Protein AF-A0A7S1C9Y0-F1 (afdb_monomer_lite)

Secondary structure (DSSP, 8-state):
-----SS-HHHHHH-GGGTTTTTTT-SS-HHHHHHHHHHHHHHHHHHHHHHHHHHHHHGGGS----HHHHHHHHHHHHHHHHHHHHHHH-S---HHHHHHHHHHHHHHHHHHHHHHHHTTTS-TTHHHHHHH-HHHHHHHHHHHHHHHHHHHHHHHHHHHHS--HHHHHHHHHHH-HHHHHHHHHHHHHHHHHHHHHHHHHHHHHHHHHHHHTTS---TT--------------------------------

pLDDT: mean 72.42, std 18.12, range [30.73, 93.5]

Organism: NCBI:txid1486930

Structure (mmCIF, N/CA/C/O backbone):
data_AF-A0A7S1C9Y0-F1
#
_entry.id   AF-A0A7S1C9Y0-F1
#
loop_
_atom_site.group_PDB
_atom_site.id
_atom_site.type_symbol
_atom_site.label_atom_id
_atom_site.label_alt_id
_atom_site.label_comp_id
_atom_site.label_asym_id
_atom_site.label_entity_id
_atom_site.label_seq_id
_atom_site.pdbx_PDB_ins_code
_atom_site.Cartn_x
_atom_site.Cartn_y
_atom_site.Cartn_z
_atom_site.occupancy
_atom_site.B_iso_or_equiv
_atom_site.auth_seq_id
_atom_site.auth_comp_id
_atom_site.auth_asym_id
_atom_site.auth_atom_id
_atom_site.pdbx_PDB_model_num
ATOM 1 N N . ALA A 1 1 ? 3.922 -1.054 21.955 1.00 37.72 1 ALA A N 1
ATOM 2 C CA . ALA A 1 1 ? 3.146 -0.111 21.122 1.00 37.72 1 ALA A CA 1
ATOM 3 C C . ALA A 1 1 ? 3.266 -0.462 19.630 1.00 37.72 1 ALA A C 1
ATOM 5 O O . ALA A 1 1 ? 3.713 0.349 18.834 1.00 37.72 1 ALA A O 1
ATOM 6 N N . LEU A 1 2 ? 2.864 -1.677 19.237 1.00 43.59 2 LEU A N 1
ATOM 7 C CA . LEU A 1 2 ? 2.751 -2.081 17.829 1.00 43.59 2 LEU A CA 1
ATOM 8 C C . LEU A 1 2 ? 1.292 -1.842 17.411 1.00 43.59 2 LEU A C 1
ATOM 10 O O . LEU A 1 2 ? 0.410 -2.661 17.658 1.00 43.59 2 LEU A O 1
ATOM 14 N N . SER A 1 3 ? 1.022 -0.619 16.956 1.00 48.69 3 SER A N 1
ATOM 15 C CA . SER A 1 3 ? -0.317 -0.048 16.771 1.00 48.69 3 SER A CA 1
ATOM 16 C C . SER A 1 3 ? -0.910 -0.404 15.406 1.00 48.69 3 SER A C 1
ATOM 18 O O . SER A 1 3 ? -0.897 0.410 14.492 1.00 48.69 3 SER A O 1
ATOM 20 N N . ALA A 1 4 ? -1.450 -1.614 15.273 1.00 53.94 4 ALA A N 1
ATOM 21 C CA . ALA A 1 4 ? -2.399 -1.949 14.209 1.00 53.94 4 ALA A CA 1
ATOM 22 C C . ALA A 1 4 ? -3.760 -2.286 14.838 1.00 53.94 4 ALA A C 1
ATOM 24 O O . ALA A 1 4 ? -4.292 -3.384 14.675 1.00 53.94 4 ALA A O 1
ATOM 25 N N . ARG A 1 5 ? -4.301 -1.371 15.653 1.00 65.75 5 ARG A N 1
ATOM 26 C CA . ARG A 1 5 ? -5.602 -1.581 16.300 1.00 65.75 5 ARG A CA 1
ATOM 27 C C . ARG A 1 5 ? -6.693 -1.132 15.342 1.00 65.75 5 ARG A C 1
ATOM 29 O O . ARG A 1 5 ? -6.677 -0.009 14.863 1.00 65.75 5 ARG A O 1
ATOM 36 N N . ALA A 1 6 ? -7.652 -2.000 15.046 1.00 64.06 6 ALA A N 1
ATOM 37 C CA . ALA A 1 6 ? -8.763 -1.614 14.180 1.00 64.06 6 ALA A CA 1
ATOM 38 C C . ALA A 1 6 ? -9.761 -0.667 14.876 1.00 64.06 6 ALA A C 1
ATOM 40 O O . ALA A 1 6 ? -10.401 0.121 14.191 1.00 64.06 6 ALA A O 1
ATOM 41 N N . CYS A 1 7 ? -9.881 -0.743 16.204 1.00 66.94 7 CYS A N 1
ATOM 42 C CA . CYS A 1 7 ? -10.743 0.095 17.046 1.00 66.94 7 CYS A CA 1
ATOM 43 C C . CYS A 1 7 ? -10.042 0.353 18.391 1.00 66.94 7 CYS A C 1
ATOM 45 O O . CYS A 1 7 ? -9.117 -0.393 18.748 1.00 66.94 7 CYS A O 1
ATOM 47 N N . ALA A 1 8 ? -10.491 1.357 19.152 1.00 73.12 8 ALA A N 1
ATOM 48 C CA . ALA A 1 8 ? -10.084 1.504 20.547 1.00 73.12 8 ALA A CA 1
ATOM 49 C C . ALA A 1 8 ? -10.417 0.234 21.366 1.00 73.12 8 ALA A C 1
ATOM 51 O O . ALA A 1 8 ? -11.411 -0.446 21.083 1.00 73.12 8 ALA A O 1
ATOM 52 N N . PRO A 1 9 ? -9.584 -0.126 22.364 1.00 71.38 9 PRO A N 1
ATOM 53 C CA . PRO A 1 9 ? -9.794 -1.324 23.180 1.00 71.38 9 PRO A CA 1
ATOM 54 C C . PRO A 1 9 ? -11.143 -1.300 23.911 1.00 71.38 9 PRO A C 1
ATOM 56 O O . PRO A 1 9 ? -11.824 -2.323 23.958 1.00 71.38 9 PRO A O 1
ATOM 59 N N . ASP A 1 10 ? -11.572 -0.129 24.379 1.00 73.00 10 ASP A N 1
ATOM 60 C CA . ASP A 1 10 ? -12.851 0.054 25.073 1.00 73.00 10 ASP A CA 1
ATOM 61 C C . ASP A 1 10 ? -14.045 -0.184 24.131 1.00 73.00 10 ASP A C 1
ATOM 63 O O . ASP A 1 10 ? -14.991 -0.900 24.466 1.00 73.00 10 ASP A O 1
ATOM 67 N N . THR A 1 11 ? -13.957 0.296 22.885 1.00 71.44 11 THR A N 1
ATOM 68 C CA . THR A 1 11 ? -14.957 0.037 21.835 1.00 71.44 11 THR A CA 1
ATOM 69 C C . THR A 1 11 ? -15.039 -1.448 21.478 1.00 71.44 11 THR A C 1
ATOM 71 O O . THR A 1 11 ? -16.130 -1.983 21.264 1.00 71.44 11 THR A O 1
ATOM 74 N N . ALA A 1 12 ? -13.899 -2.143 21.436 1.00 74.81 12 ALA A N 1
ATOM 75 C CA . ALA A 1 12 ? -13.857 -3.572 21.134 1.00 74.81 12 ALA A CA 1
ATOM 76 C C . ALA A 1 12 ? -14.542 -4.421 22.221 1.00 74.81 12 ALA A C 1
ATOM 78 O O . ALA A 1 12 ? -15.237 -5.381 21.888 1.00 74.81 12 ALA A O 1
ATOM 79 N N . LEU A 1 13 ? -14.402 -4.047 23.498 1.00 78.12 13 LEU A N 1
ATOM 80 C CA . LEU A 1 13 ? -15.097 -4.698 24.617 1.00 78.12 13 LEU A CA 1
ATOM 81 C C . LEU A 1 13 ? -16.608 -4.433 24.589 1.00 78.12 13 LEU A C 1
ATOM 83 O O . LEU A 1 13 ? -17.410 -5.298 24.940 1.00 78.12 13 LEU A O 1
ATOM 87 N N . ARG A 1 14 ? -17.004 -3.247 24.125 1.00 72.44 14 ARG A N 1
ATOM 88 C CA . ARG A 1 14 ? -18.398 -2.799 24.092 1.00 72.44 14 ARG A CA 1
ATOM 89 C C . ARG A 1 14 ? -19.236 -3.449 22.993 1.00 72.44 14 ARG A C 1
ATOM 91 O O . ARG A 1 14 ? -20.439 -3.641 23.169 1.00 72.44 14 ARG A O 1
ATOM 98 N N . PHE A 1 15 ? -18.615 -3.816 21.873 1.00 76.62 15 PHE A N 1
ATOM 99 C CA . PHE A 1 15 ? -19.277 -4.496 20.758 1.00 76.62 15 PHE A CA 1
ATOM 100 C C . PHE A 1 15 ? -18.717 -5.911 20.557 1.00 76.62 15 PHE A C 1
ATOM 102 O O . PHE A 1 15 ? -17.980 -6.148 19.597 1.00 76.62 15 PHE A O 1
ATOM 109 N N . PRO A 1 16 ? -19.127 -6.905 21.374 1.00 79.00 16 PRO A N 1
ATOM 110 C CA . PRO A 1 16 ? -18.627 -8.279 21.255 1.00 79.00 16 PRO A CA 1
ATOM 111 C C . PRO A 1 16 ? -18.984 -8.924 19.907 1.00 79.00 16 PRO A C 1
ATOM 113 O O . PRO A 1 16 ? -18.282 -9.812 19.429 1.00 79.00 16 PRO A O 1
ATOM 116 N N . LYS A 1 17 ? -20.030 -8.431 19.223 1.00 78.81 17 LYS A 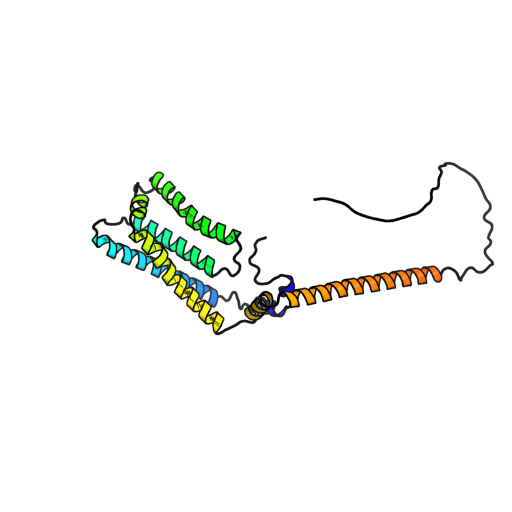N 1
ATOM 117 C CA . LYS A 1 17 ? -20.378 -8.849 17.854 1.00 78.81 17 LYS A CA 1
ATOM 118 C C . LYS A 1 17 ? -19.254 -8.590 16.842 1.00 78.81 17 LYS A C 1
ATOM 120 O O . LYS A 1 17 ? -19.199 -9.278 15.830 1.00 78.81 17 LYS A O 1
ATOM 125 N N . LEU A 1 18 ? -18.340 -7.657 17.120 1.00 79.06 18 LEU A N 1
ATOM 126 C CA . LEU A 1 18 ? -17.171 -7.389 16.280 1.00 79.06 18 LEU A CA 1
ATOM 127 C C . LEU A 1 18 ? -16.151 -8.544 16.306 1.00 79.06 18 LEU A C 1
ATOM 129 O O . LEU A 1 18 ? -15.372 -8.700 15.364 1.00 79.06 18 LEU A O 1
ATOM 133 N N . TYR A 1 19 ? -16.172 -9.363 17.364 1.00 80.38 19 TYR A N 1
ATOM 134 C CA . TYR A 1 19 ? -15.314 -10.538 17.523 1.00 80.38 19 TYR A CA 1
ATOM 135 C C . TYR A 1 19 ? -15.843 -11.772 16.776 1.00 80.38 19 TYR A C 1
ATOM 137 O O . TYR A 1 19 ? -15.060 -12.642 16.403 1.00 80.38 19 TYR A O 1
ATOM 145 N N . ALA A 1 20 ? -17.149 -11.834 16.485 1.00 80.81 20 ALA A N 1
ATOM 146 C CA . ALA A 1 20 ? -17.778 -12.979 15.816 1.00 80.81 20 ALA A CA 1
ATOM 147 C C . ALA A 1 20 ? -17.184 -13.285 14.423 1.00 80.81 20 ALA A C 1
ATOM 149 O O . ALA A 1 20 ? -17.226 -14.426 13.967 1.00 80.81 20 ALA A O 1
ATOM 150 N N . ASP A 1 21 ? -16.565 -12.293 13.774 1.00 77.88 21 ASP A N 1
ATOM 151 C CA . ASP A 1 21 ? -15.862 -12.456 12.495 1.00 77.88 21 ASP A CA 1
ATOM 152 C C . ASP A 1 21 ? -14.619 -13.362 12.574 1.00 77.88 21 ASP A C 1
ATOM 154 O O . ASP A 1 21 ? -14.194 -13.895 11.548 1.00 77.88 21 ASP A O 1
ATOM 158 N N . GLY A 1 22 ? -14.006 -13.497 13.757 1.00 80.88 22 GLY A N 1
ATOM 159 C CA . GLY A 1 22 ? -12.796 -14.295 13.968 1.00 80.88 22 GLY A CA 1
ATOM 160 C C . GLY A 1 22 ? -13.072 -15.799 13.881 1.00 80.88 22 GLY A C 1
ATOM 161 O O . GLY A 1 22 ? -12.570 -16.440 12.957 1.00 80.88 22 GLY A O 1
ATOM 162 N N . PRO A 1 23 ? -13.914 -16.360 14.773 1.00 79.12 23 PRO A N 1
ATOM 163 C CA . PRO A 1 23 ? -14.298 -17.774 14.742 1.00 79.12 23 PRO A CA 1
ATOM 164 C C . PRO A 1 23 ? -14.978 -18.198 13.434 1.00 79.12 23 PRO A C 1
ATOM 166 O O . PRO A 1 23 ? -14.838 -19.338 13.009 1.00 79.12 23 PRO A O 1
ATOM 169 N N . ALA A 1 24 ? -15.677 -17.275 12.767 1.00 80.88 24 ALA A N 1
ATOM 170 C CA . ALA A 1 24 ? -16.306 -17.519 11.471 1.00 80.88 24 ALA A CA 1
ATOM 171 C C . ALA A 1 24 ? -15.308 -17.615 10.297 1.00 80.88 24 ALA A C 1
ATOM 173 O O . ALA A 1 24 ? -15.733 -17.801 9.159 1.00 80.88 24 ALA A O 1
ATOM 174 N N . GLY A 1 25 ? -14.002 -17.419 10.524 1.00 79.00 25 GLY A N 1
ATOM 175 C CA . GLY A 1 25 ? -12.966 -17.561 9.493 1.00 79.00 25 GLY A CA 1
ATOM 176 C C . GLY A 1 25 ? -13.067 -16.558 8.337 1.00 79.00 25 GLY A C 1
ATOM 177 O O . GLY A 1 25 ? -12.348 -16.674 7.348 1.00 79.00 25 GLY A O 1
ATOM 178 N N . ARG A 1 26 ? -13.923 -15.534 8.448 1.00 77.31 26 ARG A N 1
ATOM 179 C CA . ARG A 1 26 ? -14.256 -14.621 7.340 1.00 77.31 26 ARG A CA 1
ATOM 180 C C . ARG A 1 26 ? -13.072 -13.801 6.828 1.00 77.31 26 ARG A C 1
ATOM 182 O O . ARG A 1 26 ? -13.106 -13.325 5.698 1.00 77.31 26 ARG A O 1
ATOM 189 N N . ARG A 1 27 ? -12.051 -13.591 7.664 1.00 72.44 27 ARG A N 1
ATOM 190 C CA . ARG A 1 27 ? -10.900 -12.717 7.367 1.00 72.44 27 ARG A CA 1
ATOM 191 C C . ARG A 1 27 ? -9.712 -13.462 6.762 1.00 72.44 27 ARG A C 1
ATOM 193 O O . ARG A 1 27 ? -8.984 -12.878 5.968 1.00 72.44 27 ARG A O 1
ATOM 200 N N . LEU A 1 28 ? -9.529 -14.731 7.121 1.00 77.50 28 LEU A N 1
ATOM 201 C CA . LEU A 1 28 ? -8.418 -15.576 6.675 1.00 77.50 28 LEU A CA 1
ATOM 202 C C . LEU A 1 28 ? -8.965 -16.849 6.027 1.00 77.50 28 LEU A C 1
ATOM 204 O O . LEU A 1 28 ? -8.692 -17.959 6.470 1.00 77.50 28 LEU A O 1
ATOM 208 N N . ASN A 1 29 ? -9.764 -16.670 4.976 1.00 86.62 29 ASN A N 1
ATOM 209 C CA . ASN A 1 29 ? -10.178 -17.780 4.129 1.00 86.62 29 ASN A CA 1
ATOM 210 C C . ASN A 1 29 ? -9.056 -18.121 3.133 1.00 86.62 29 ASN A C 1
ATOM 212 O O . ASN A 1 29 ? -8.400 -17.218 2.602 1.00 86.62 29 ASN A O 1
ATOM 216 N N . SER A 1 30 ? -8.858 -19.402 2.830 1.00 87.81 30 SER A N 1
ATOM 217 C CA . SER A 1 30 ? -7.843 -19.854 1.865 1.00 87.81 30 SER A CA 1
ATOM 218 C C . SER A 1 30 ? -8.086 -19.278 0.465 1.00 87.81 30 SER A C 1
ATOM 220 O O . SER A 1 30 ? -7.142 -18.895 -0.221 1.00 87.81 30 SER A O 1
ATOM 222 N N . GLU A 1 31 ? -9.349 -19.120 0.068 1.00 87.69 31 GLU A N 1
ATOM 223 C CA . GLU A 1 31 ? -9.734 -18.487 -1.201 1.00 87.69 31 GLU A CA 1
ATOM 224 C C . GLU A 1 31 ? -9.276 -17.028 -1.285 1.00 87.69 31 GLU A C 1
ATOM 226 O O . GLU A 1 31 ? -8.788 -16.570 -2.318 1.00 87.69 31 GLU A O 1
ATOM 231 N N . ILE A 1 32 ? -9.404 -16.295 -0.174 1.00 86.88 32 ILE A N 1
ATOM 232 C CA . ILE A 1 32 ? -8.980 -14.899 -0.090 1.00 86.88 32 ILE A CA 1
ATOM 233 C C . ILE A 1 32 ? -7.459 -14.845 -0.225 1.00 86.88 32 ILE A C 1
ATOM 235 O O . ILE A 1 32 ? -6.959 -14.074 -1.040 1.00 86.88 32 ILE A O 1
ATOM 239 N N . PHE A 1 33 ? -6.736 -15.699 0.508 1.00 88.00 33 PHE A N 1
ATOM 240 C CA . PHE A 1 33 ? -5.278 -15.811 0.430 1.00 88.00 33 PHE A CA 1
ATOM 241 C C . PHE A 1 33 ? -4.788 -16.037 -1.007 1.00 88.00 33 PHE A C 1
ATOM 243 O O . PHE A 1 33 ? -3.975 -15.258 -1.503 1.00 88.00 33 PHE A O 1
ATOM 250 N N . TRP A 1 34 ? -5.333 -17.030 -1.713 1.00 91.69 34 TRP A N 1
ATOM 251 C CA . TRP A 1 34 ? -4.961 -17.282 -3.108 1.00 91.69 34 TRP A CA 1
ATOM 252 C C . TRP A 1 34 ? -5.320 -16.118 -4.034 1.00 91.69 34 TRP A C 1
ATOM 254 O O . TRP A 1 34 ? -4.535 -15.779 -4.919 1.00 91.69 34 TRP A O 1
ATOM 264 N N . GLY A 1 35 ? -6.443 -15.436 -3.790 1.00 88.38 35 GLY A N 1
ATOM 265 C CA . GLY A 1 35 ? -6.792 -14.204 -4.497 1.00 88.38 35 GLY A CA 1
ATOM 266 C C . GLY A 1 35 ? -5.731 -13.106 -4.350 1.00 88.38 35 GLY A C 1
ATOM 267 O O . GLY A 1 35 ? -5.400 -12.433 -5.328 1.00 88.38 35 GLY A O 1
ATOM 268 N N . TRP A 1 36 ? -5.145 -12.951 -3.158 1.00 86.75 36 TRP A N 1
ATOM 269 C CA . TRP A 1 36 ? -4.039 -12.016 -2.925 1.00 86.75 36 TRP A CA 1
ATOM 270 C C . TRP A 1 36 ? -2.762 -12.417 -3.658 1.00 86.75 36 TRP A C 1
ATOM 272 O O . TRP A 1 36 ? -2.111 -11.548 -4.240 1.00 86.75 36 TRP A O 1
ATOM 282 N N . VAL A 1 37 ? -2.430 -13.711 -3.654 1.00 90.38 37 VAL A N 1
ATOM 283 C CA . VAL A 1 37 ? -1.244 -14.256 -4.333 1.00 90.38 37 VAL A CA 1
ATOM 284 C C . VAL A 1 37 ? -1.339 -14.042 -5.841 1.00 90.38 37 VAL A C 1
ATOM 286 O O . VAL A 1 37 ? -0.421 -13.481 -6.433 1.00 90.38 37 VAL A O 1
ATOM 289 N N . VAL A 1 38 ? -2.465 -14.403 -6.463 1.00 90.44 38 VAL A N 1
ATOM 290 C CA . VAL A 1 38 ? -2.674 -14.207 -7.907 1.00 90.44 38 VAL A CA 1
ATOM 291 C C . VAL A 1 38 ? -2.656 -12.721 -8.263 1.00 90.44 38 VAL A C 1
ATOM 293 O O . VAL A 1 38 ? -2.018 -12.332 -9.237 1.00 90.44 38 VAL A O 1
ATOM 296 N N . ALA A 1 39 ? -3.286 -11.862 -7.455 1.00 87.12 39 ALA A N 1
ATOM 297 C CA . ALA A 1 39 ? -3.262 -10.421 -7.692 1.00 87.12 39 ALA A CA 1
ATOM 298 C C . ALA A 1 39 ? -1.841 -9.835 -7.628 1.00 87.12 39 ALA A C 1
ATOM 300 O O . ALA A 1 39 ? -1.502 -8.989 -8.454 1.00 87.12 39 ALA A O 1
ATOM 301 N N . ALA A 1 40 ? -1.020 -10.285 -6.672 1.00 87.88 40 ALA A N 1
ATOM 302 C CA . ALA A 1 40 ? 0.382 -9.889 -6.567 1.00 87.88 40 ALA A CA 1
ATOM 303 C C . ALA A 1 40 ? 1.225 -10.435 -7.731 1.00 87.88 40 ALA A C 1
ATOM 305 O O . ALA A 1 40 ? 2.052 -9.707 -8.272 1.00 87.88 40 ALA A O 1
ATOM 306 N N . ALA A 1 41 ? 0.975 -11.671 -8.171 1.00 90.94 41 ALA A N 1
ATOM 307 C CA . ALA A 1 41 ? 1.649 -12.256 -9.327 1.00 90.94 41 ALA A CA 1
ATOM 308 C C . ALA A 1 41 ? 1.335 -11.484 -10.619 1.00 90.94 41 ALA A C 1
ATOM 310 O O . ALA A 1 41 ? 2.247 -11.133 -11.362 1.00 90.94 41 ALA A O 1
ATOM 311 N N . CYS A 1 42 ? 0.065 -11.142 -10.862 1.00 89.25 42 CYS A N 1
ATOM 312 C CA . CYS A 1 42 ? -0.316 -10.306 -12.001 1.00 89.25 42 CYS A CA 1
ATOM 313 C C . CYS A 1 42 ? 0.344 -8.921 -11.946 1.00 89.25 42 CYS A C 1
ATOM 315 O O . CYS A 1 42 ? 0.755 -8.402 -12.977 1.00 89.25 42 CYS A O 1
ATOM 317 N N . GLU A 1 43 ? 0.450 -8.317 -10.760 1.00 88.06 43 GLU A N 1
ATOM 318 C CA . GLU A 1 43 ? 1.122 -7.027 -10.575 1.00 88.06 43 GLU A CA 1
ATOM 319 C C . GLU A 1 43 ? 2.626 -7.117 -10.869 1.00 88.06 43 GLU A C 1
ATOM 321 O O . GLU A 1 43 ? 3.144 -6.281 -11.602 1.00 88.06 43 GLU A O 1
ATOM 326 N N . ALA A 1 44 ? 3.306 -8.168 -10.405 1.00 90.06 44 ALA A 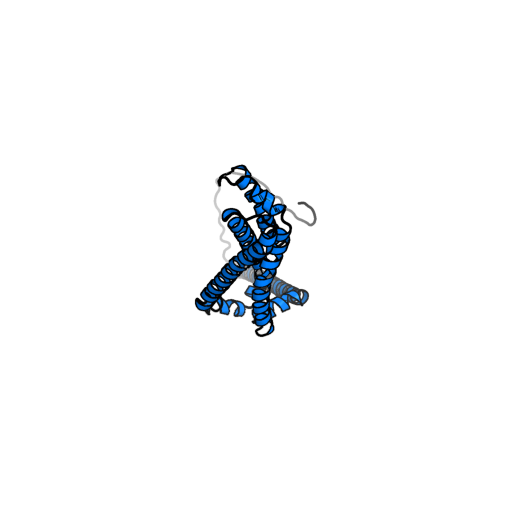N 1
ATOM 327 C CA . ALA A 1 44 ? 4.714 -8.408 -10.721 1.00 90.06 44 ALA A CA 1
ATOM 328 C C . ALA A 1 44 ? 4.952 -8.595 -12.231 1.00 90.06 44 ALA A C 1
ATOM 330 O O . ALA A 1 44 ? 5.879 -8.012 -12.791 1.00 90.06 44 ALA A O 1
ATOM 331 N N . VAL A 1 45 ? 4.082 -9.355 -12.904 1.00 91.19 45 VAL A N 1
ATOM 332 C CA . VAL A 1 45 ? 4.139 -9.557 -14.361 1.00 91.19 45 VAL A CA 1
ATOM 333 C C . VAL A 1 45 ? 3.920 -8.239 -15.112 1.00 91.19 45 VAL A C 1
ATOM 335 O O . VAL A 1 45 ? 4.647 -7.947 -16.058 1.00 91.19 45 VAL A O 1
ATOM 338 N N . LEU A 1 46 ? 2.964 -7.414 -14.673 1.00 89.44 46 LEU A N 1
ATOM 339 C CA . LEU A 1 46 ? 2.724 -6.093 -15.260 1.00 89.44 46 LEU A CA 1
ATOM 340 C C . LEU A 1 46 ? 3.937 -5.170 -15.120 1.00 89.44 46 LEU A C 1
ATOM 342 O O . LEU A 1 46 ? 4.284 -4.501 -16.088 1.00 89.44 46 LEU A O 1
ATOM 346 N N . ILE A 1 47 ? 4.591 -5.148 -13.954 1.00 89.62 47 ILE A N 1
ATOM 347 C CA . ILE A 1 47 ? 5.804 -4.344 -13.738 1.00 89.62 47 ILE A CA 1
ATOM 348 C C . ILE A 1 47 ? 6.912 -4.804 -14.685 1.00 89.62 47 ILE A C 1
ATOM 350 O O . ILE A 1 47 ? 7.522 -3.971 -15.349 1.00 89.62 47 ILE A O 1
ATOM 354 N N . LEU A 1 48 ? 7.128 -6.118 -14.805 1.00 89.12 48 LEU A N 1
ATOM 355 C CA . LEU A 1 48 ? 8.145 -6.673 -15.695 1.00 89.12 48 LEU A CA 1
ATOM 356 C C . LEU A 1 48 ? 7.912 -6.244 -17.152 1.00 89.12 48 LEU A C 1
ATOM 358 O O . LEU A 1 48 ? 8.794 -5.648 -17.766 1.00 89.12 48 LEU A O 1
ATOM 362 N N . PHE A 1 49 ? 6.713 -6.466 -17.694 1.00 89.38 49 PHE A N 1
ATOM 363 C CA . PHE A 1 49 ? 6.410 -6.070 -19.072 1.00 89.38 49 PHE A CA 1
ATOM 364 C C . PHE A 1 49 ? 6.448 -4.554 -19.279 1.00 89.38 49 PHE A C 1
ATOM 366 O O . PHE A 1 49 ? 6.931 -4.099 -20.311 1.00 89.38 49 PHE A O 1
ATOM 373 N N . ALA A 1 50 ? 5.988 -3.766 -18.305 1.00 86.75 50 ALA A N 1
ATOM 374 C CA . ALA A 1 50 ? 6.035 -2.312 -18.394 1.00 86.75 50 ALA A CA 1
ATOM 375 C C . ALA A 1 50 ? 7.474 -1.780 -18.406 1.00 86.75 50 ALA A C 1
ATOM 377 O O . ALA A 1 50 ? 7.772 -0.868 -19.171 1.00 86.75 50 ALA A O 1
ATOM 378 N N . THR A 1 51 ? 8.376 -2.362 -17.606 1.00 85.69 51 THR A N 1
ATOM 379 C CA . THR A 1 51 ? 9.799 -1.996 -17.649 1.00 85.69 51 THR A CA 1
ATOM 380 C C . THR A 1 51 ? 10.436 -2.353 -18.988 1.00 85.69 51 THR A C 1
ATOM 382 O O . THR A 1 51 ? 11.093 -1.503 -19.574 1.00 85.69 51 THR A O 1
ATOM 385 N N . ILE A 1 52 ? 10.183 -3.552 -19.524 1.00 85.88 52 ILE A N 1
ATOM 386 C CA . ILE A 1 52 ? 10.712 -3.962 -20.834 1.00 85.88 52 ILE A CA 1
ATOM 387 C C . ILE A 1 52 ? 10.219 -3.011 -21.931 1.00 85.88 52 ILE A C 1
ATOM 389 O O . ILE A 1 52 ? 11.031 -2.439 -22.651 1.00 85.88 52 ILE A O 1
ATOM 393 N N . ALA A 1 53 ? 8.909 -2.758 -21.996 1.00 85.38 53 ALA A N 1
ATOM 394 C CA . ALA A 1 53 ? 8.320 -1.876 -23.003 1.00 85.38 53 ALA A CA 1
ATOM 395 C C . ALA A 1 53 ? 8.841 -0.430 -22.914 1.00 85.38 53 ALA A C 1
ATOM 397 O O . ALA A 1 53 ? 9.024 0.233 -23.932 1.00 85.38 53 ALA A O 1
ATOM 398 N N . ALA A 1 54 ? 9.086 0.073 -21.702 1.00 82.31 54 ALA A N 1
ATOM 399 C CA . ALA A 1 54 ? 9.606 1.421 -21.511 1.00 82.31 54 ALA A CA 1
ATOM 400 C C . ALA A 1 54 ? 11.056 1.571 -21.976 1.00 82.31 54 ALA A C 1
ATOM 402 O O . ALA A 1 54 ? 11.396 2.582 -22.589 1.00 82.31 54 ALA A O 1
ATOM 403 N N . PHE A 1 55 ? 11.904 0.575 -21.713 1.00 76.25 55 PHE A N 1
ATOM 404 C CA . PHE A 1 55 ? 13.292 0.620 -22.163 1.00 76.25 55 PHE A CA 1
ATOM 405 C C . PHE A 1 55 ? 13.437 0.306 -23.649 1.00 76.25 55 PHE A C 1
ATOM 407 O O . PHE A 1 55 ? 14.260 0.947 -24.285 1.00 76.25 55 PHE A O 1
ATOM 414 N N . GLU A 1 56 ? 12.595 -0.550 -24.238 1.00 77.75 56 GLU A N 1
ATOM 415 C CA . GLU A 1 56 ? 12.529 -0.703 -25.701 1.00 77.75 56 GLU A CA 1
ATOM 416 C C . GLU A 1 56 ? 12.148 0.614 -26.399 1.00 77.75 56 GLU A C 1
ATOM 418 O O . GLU A 1 56 ? 12.706 0.952 -27.440 1.00 77.75 56 GLU A O 1
ATOM 423 N N . ALA A 1 57 ? 11.233 1.395 -25.812 1.00 72.50 57 ALA A N 1
ATOM 424 C CA . ALA A 1 57 ? 10.874 2.712 -26.335 1.00 72.50 57 ALA A CA 1
ATOM 425 C C . ALA A 1 57 ? 11.998 3.754 -26.166 1.00 72.50 57 ALA A C 1
ATOM 427 O O . ALA A 1 57 ? 12.135 4.646 -27.004 1.00 72.50 57 ALA A O 1
ATOM 428 N N . SER A 1 58 ? 12.797 3.644 -25.099 1.00 68.50 58 SER A N 1
ATOM 429 C CA . SER A 1 58 ? 13.928 4.542 -24.815 1.00 68.50 58 SER A CA 1
ATOM 430 C C . SER A 1 58 ? 15.183 4.197 -25.635 1.00 68.50 58 SER A C 1
ATOM 432 O O . SER A 1 58 ? 15.950 5.086 -26.002 1.00 68.50 58 SER A O 1
ATOM 434 N N . ASP A 1 59 ? 15.363 2.926 -26.016 1.00 60.16 59 ASP A N 1
ATOM 435 C CA . ASP A 1 59 ? 16.500 2.441 -26.820 1.00 60.16 59 ASP A CA 1
ATOM 436 C C . ASP A 1 59 ? 16.528 3.033 -28.247 1.00 60.16 59 ASP A C 1
ATOM 438 O O . ASP A 1 59 ? 17.544 2.987 -28.941 1.00 60.16 59 ASP A O 1
ATOM 442 N N . ALA A 1 60 ? 15.458 3.725 -28.660 1.00 53.47 60 ALA A N 1
ATOM 443 C CA . ALA A 1 60 ? 15.466 4.608 -29.826 1.00 53.47 60 ALA A CA 1
ATOM 444 C C . ALA A 1 60 ? 16.540 5.723 -29.746 1.00 53.47 60 ALA A C 1
ATOM 446 O O . ALA A 1 60 ? 16.884 6.311 -30.772 1.00 53.47 60 ALA A O 1
ATOM 447 N N . VAL A 1 61 ? 17.082 6.006 -28.552 1.00 50.25 61 VAL A N 1
ATOM 448 C CA . VAL A 1 61 ? 18.116 7.026 -28.290 1.00 50.25 61 VAL A CA 1
ATOM 449 C C . VAL A 1 61 ? 19.550 6.443 -28.284 1.00 50.25 61 VAL A C 1
ATOM 451 O O . VAL A 1 61 ? 20.519 7.196 -28.208 1.00 50.25 61 VAL A O 1
ATOM 454 N N . GLY A 1 62 ? 19.728 5.130 -28.493 1.00 51.25 62 GLY A N 1
ATOM 455 C CA . GLY A 1 62 ? 21.015 4.545 -28.910 1.00 51.25 62 GLY A CA 1
ATOM 456 C C . GLY A 1 62 ? 21.967 4.077 -27.802 1.00 51.25 62 GLY A C 1
ATOM 457 O O . GLY A 1 62 ? 23.165 3.938 -28.060 1.00 51.25 62 GLY A O 1
ATOM 458 N N . ALA A 1 63 ? 21.472 3.807 -26.593 1.00 58.41 63 ALA A N 1
ATOM 459 C CA . ALA A 1 63 ? 22.258 3.203 -25.518 1.00 58.41 63 ALA A CA 1
ATOM 460 C C . ALA A 1 63 ? 21.589 1.912 -25.031 1.00 58.41 63 ALA A C 1
ATOM 462 O O . ALA A 1 63 ? 20.692 1.947 -24.193 1.00 58.41 63 ALA A O 1
ATOM 463 N N . SER A 1 64 ? 22.081 0.773 -25.523 1.00 61.19 64 SER A N 1
ATOM 464 C CA . SER A 1 64 ? 21.604 -0.546 -25.112 1.00 61.19 64 SER A CA 1
ATOM 465 C C . SER A 1 64 ? 21.796 -0.731 -23.605 1.00 61.19 64 SER A C 1
ATOM 467 O O . SER A 1 64 ? 22.935 -0.770 -23.120 1.00 61.19 64 SER A O 1
ATOM 469 N N . LEU A 1 65 ? 20.693 -0.851 -22.869 1.00 66.56 65 LEU A N 1
ATOM 470 C CA . LEU A 1 65 ? 20.719 -1.091 -21.431 1.00 66.56 65 LEU A CA 1
ATOM 471 C C . LEU A 1 65 ? 21.221 -2.511 -21.151 1.00 66.56 65 LEU A C 1
ATOM 473 O O . LEU A 1 65 ? 20.781 -3.479 -21.775 1.00 66.56 65 LEU A O 1
ATOM 477 N N . SER A 1 66 ? 22.133 -2.662 -20.195 1.00 74.94 66 SER A N 1
ATOM 478 C CA . SER A 1 66 ? 22.582 -3.995 -19.801 1.00 74.94 66 SER A CA 1
ATOM 479 C C . SER A 1 66 ? 21.455 -4.759 -19.088 1.00 74.94 66 SER A C 1
ATOM 481 O O . SER A 1 66 ? 20.608 -4.178 -18.404 1.00 74.94 66 SER A O 1
ATOM 483 N N . THR A 1 67 ? 21.459 -6.092 -19.178 1.00 78.31 67 THR A N 1
ATOM 484 C CA . THR A 1 67 ? 20.482 -6.942 -18.468 1.00 78.31 67 THR A CA 1
ATOM 485 C C . THR A 1 67 ? 20.487 -6.695 -16.953 1.00 78.31 67 THR A C 1
ATOM 487 O O . THR A 1 67 ? 19.450 -6.798 -16.301 1.00 78.31 67 THR A O 1
ATOM 490 N N . PHE A 1 68 ? 21.640 -6.319 -16.392 1.00 78.88 68 PHE A N 1
ATOM 491 C CA . PHE A 1 68 ? 21.766 -5.973 -14.978 1.00 78.88 68 PHE A CA 1
ATOM 492 C C . PHE A 1 68 ? 21.100 -4.632 -14.641 1.00 78.88 68 PHE A C 1
ATOM 494 O O . PHE A 1 68 ? 20.360 -4.548 -13.663 1.00 78.88 68 PHE A O 1
ATOM 501 N N . GLN A 1 69 ? 21.292 -3.599 -15.469 1.00 78.44 69 GLN A N 1
ATOM 502 C CA . GLN A 1 69 ? 20.624 -2.306 -15.296 1.00 78.44 69 GLN A CA 1
ATOM 503 C C . GLN A 1 69 ? 19.101 -2.458 -15.346 1.00 78.44 69 GLN A C 1
ATOM 505 O O . GLN A 1 69 ? 18.4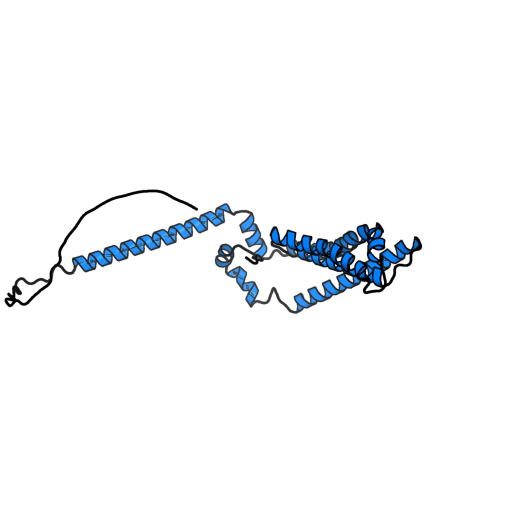08 -1.905 -14.493 1.00 78.44 69 GLN A O 1
ATOM 510 N N . LEU A 1 70 ? 18.585 -3.275 -16.272 1.00 84.00 70 LEU A N 1
ATOM 511 C CA . LEU A 1 70 ? 17.156 -3.589 -16.337 1.00 84.00 70 LEU A CA 1
ATOM 512 C C . LEU A 1 70 ? 16.666 -4.249 -15.037 1.00 84.00 70 LEU A C 1
ATOM 514 O O . LEU A 1 70 ? 15.638 -3.849 -14.490 1.00 84.00 70 LEU A O 1
ATOM 518 N N . GLY A 1 71 ? 17.423 -5.215 -14.506 1.00 85.44 71 GLY A N 1
ATOM 519 C CA . GLY A 1 71 ? 17.123 -5.862 -13.225 1.00 85.44 71 GLY A CA 1
ATOM 520 C C . GLY A 1 71 ? 17.078 -4.875 -12.056 1.00 85.44 71 GLY A C 1
ATOM 521 O O . GLY A 1 71 ? 16.158 -4.929 -11.237 1.00 85.44 71 GLY A O 1
ATOM 522 N N . THR A 1 72 ? 18.011 -3.923 -12.020 1.00 85.19 72 THR A N 1
ATOM 523 C CA . THR A 1 72 ? 18.035 -2.857 -11.014 1.00 85.19 72 THR A CA 1
ATOM 524 C C . THR A 1 72 ? 16.785 -1.982 -11.106 1.00 85.19 72 THR A C 1
ATOM 526 O O . THR A 1 72 ? 16.138 -1.741 -10.086 1.00 85.19 72 THR A O 1
ATOM 529 N N . VAL A 1 73 ? 16.354 -1.584 -12.310 1.00 86.12 73 VAL A N 1
ATOM 530 C CA . VAL A 1 73 ? 15.117 -0.798 -12.480 1.00 86.12 73 VAL A CA 1
ATOM 531 C C . VAL A 1 73 ? 13.887 -1.568 -12.009 1.00 86.12 73 VAL A C 1
ATOM 533 O O . VAL A 1 73 ? 13.063 -1.018 -11.276 1.00 86.12 73 VAL A O 1
ATOM 536 N N . VAL A 1 74 ? 13.768 -2.843 -12.390 1.00 89.25 74 VAL A N 1
ATOM 537 C CA . VAL A 1 74 ? 12.660 -3.709 -11.958 1.00 89.25 74 VAL A CA 1
ATOM 538 C C . VAL A 1 74 ? 12.627 -3.819 -10.435 1.00 89.25 74 VAL A C 1
ATOM 540 O O . VAL A 1 74 ? 11.556 -3.724 -9.834 1.00 89.25 74 VAL A O 1
ATOM 543 N N . PHE A 1 75 ? 13.784 -3.959 -9.788 1.00 88.56 75 PHE A N 1
ATOM 544 C CA . PHE A 1 75 ? 13.871 -4.031 -8.333 1.00 88.56 75 PHE A CA 1
ATOM 545 C C . PHE A 1 75 ? 13.417 -2.733 -7.649 1.00 88.56 75 PHE A C 1
ATOM 547 O O . PHE A 1 75 ? 12.632 -2.781 -6.695 1.00 88.56 75 PHE A O 1
ATOM 554 N N . PHE A 1 76 ? 13.850 -1.572 -8.153 1.00 88.69 76 PHE A N 1
ATOM 555 C CA . PHE A 1 76 ? 13.370 -0.272 -7.676 1.00 88.69 76 PHE A CA 1
ATOM 556 C C . PHE A 1 76 ? 11.853 -0.140 -7.852 1.00 88.69 76 PHE A C 1
ATOM 558 O O . PHE A 1 76 ? 11.156 0.224 -6.904 1.00 88.69 76 PHE A O 1
ATOM 565 N N . ALA A 1 77 ? 11.328 -0.499 -9.026 1.00 89.12 77 ALA A N 1
ATOM 566 C CA . ALA A 1 77 ? 9.902 -0.432 -9.328 1.00 89.12 77 ALA A CA 1
ATOM 567 C C . ALA A 1 77 ? 9.067 -1.325 -8.395 1.00 89.12 77 ALA A C 1
ATOM 569 O O . ALA A 1 77 ? 8.091 -0.860 -7.810 1.00 89.12 77 ALA A O 1
ATOM 570 N N . VAL A 1 78 ? 9.464 -2.586 -8.188 1.00 90.12 78 VAL A N 1
ATOM 571 C CA . VAL A 1 78 ? 8.754 -3.518 -7.292 1.00 90.12 78 VAL A CA 1
ATOM 572 C C . VAL A 1 78 ? 8.804 -3.045 -5.838 1.00 90.12 78 VAL A C 1
ATOM 574 O O . VAL A 1 78 ? 7.793 -3.105 -5.130 1.00 90.12 78 VAL A O 1
ATOM 577 N N . THR A 1 79 ? 9.950 -2.537 -5.382 1.00 90.12 79 THR A N 1
ATOM 578 C CA . THR A 1 79 ? 10.093 -2.016 -4.013 1.00 90.12 79 THR A CA 1
ATOM 579 C C . THR A 1 79 ? 9.212 -0.782 -3.797 1.00 90.12 79 THR A C 1
ATOM 581 O O . THR A 1 79 ? 8.568 -0.651 -2.752 1.00 90.12 79 THR A O 1
ATOM 584 N N . LEU A 1 80 ? 9.103 0.096 -4.799 1.00 89.38 80 LEU A N 1
ATOM 585 C CA . LEU A 1 80 ? 8.248 1.282 -4.739 1.00 89.38 80 LEU A CA 1
ATOM 586 C C . LEU A 1 80 ? 6.759 0.902 -4.781 1.00 89.38 80 LEU A C 1
ATOM 588 O O . LEU A 1 80 ? 5.989 1.375 -3.944 1.00 89.38 80 LEU A O 1
ATOM 592 N N . VAL A 1 81 ? 6.363 -0.023 -5.665 1.00 89.75 81 VAL A N 1
ATOM 593 C CA . VAL A 1 81 ? 4.991 -0.561 -5.761 1.00 89.75 81 VAL A CA 1
ATOM 594 C C . VAL A 1 81 ? 4.539 -1.172 -4.444 1.00 89.75 81 VAL A C 1
ATOM 596 O O . VAL A 1 81 ? 3.464 -0.845 -3.940 1.00 89.75 81 VAL A O 1
ATOM 599 N N . THR A 1 82 ? 5.351 -2.056 -3.868 1.00 88.50 82 THR A N 1
ATOM 600 C CA . THR A 1 82 ? 5.009 -2.744 -2.617 1.00 88.50 82 THR A CA 1
ATOM 601 C C . THR A 1 82 ? 4.932 -1.771 -1.445 1.00 88.50 82 THR A C 1
ATOM 603 O O . THR A 1 82 ? 3.991 -1.856 -0.654 1.00 88.50 82 THR A O 1
ATOM 606 N N . SER A 1 83 ? 5.840 -0.793 -1.380 1.00 89.75 83 SER A N 1
ATOM 607 C CA . SER A 1 83 ? 5.815 0.260 -0.360 1.00 89.75 83 SER A CA 1
ATOM 608 C C . SER A 1 83 ? 4.562 1.127 -0.463 1.00 89.75 83 SER A C 1
ATOM 610 O O . SER A 1 83 ? 3.876 1.352 0.536 1.00 89.75 83 SER A O 1
ATOM 612 N N . PHE A 1 84 ? 4.217 1.570 -1.674 1.00 87.69 84 PHE A N 1
ATOM 613 C CA . PHE A 1 84 ? 3.021 2.369 -1.918 1.00 87.69 84 PHE A CA 1
ATOM 614 C C . PHE A 1 84 ? 1.761 1.563 -1.593 1.00 87.69 84 PHE A C 1
ATOM 616 O O . PHE A 1 84 ? 0.926 2.004 -0.811 1.00 87.69 84 PHE A O 1
ATOM 623 N N . ARG A 1 85 ? 1.652 0.327 -2.089 1.00 85.38 85 ARG A N 1
ATOM 624 C CA . ARG A 1 85 ? 0.526 -0.568 -1.795 1.00 85.38 85 ARG A CA 1
ATOM 625 C C . ARG A 1 85 ? 0.347 -0.798 -0.294 1.00 85.38 85 ARG A C 1
ATOM 627 O O . ARG A 1 85 ? -0.784 -0.778 0.184 1.00 85.38 85 ARG A O 1
ATOM 634 N N . LEU A 1 86 ? 1.436 -0.990 0.449 1.00 87.88 86 LEU A N 1
ATOM 635 C CA . LEU A 1 86 ? 1.381 -1.166 1.899 1.00 87.88 86 LEU A CA 1
ATOM 636 C C . LEU A 1 86 ? 0.910 0.107 2.613 1.00 87.88 86 LEU A C 1
ATOM 638 O O . LEU A 1 86 ? 0.147 0.020 3.577 1.00 87.88 86 LEU A O 1
ATOM 642 N N . LEU A 1 87 ? 1.311 1.280 2.115 1.00 85.75 87 LEU A N 1
ATOM 643 C CA . LEU A 1 87 ? 0.844 2.564 2.626 1.00 85.75 87 LEU A CA 1
ATOM 644 C C . LEU A 1 87 ? -0.676 2.708 2.466 1.00 85.75 87 LEU A C 1
ATOM 646 O O . LEU A 1 87 ? -1.329 3.124 3.415 1.00 85.75 87 LEU A O 1
ATOM 650 N N . PHE A 1 88 ? -1.245 2.306 1.323 1.00 83.44 88 PHE A N 1
ATOM 651 C CA . PHE A 1 88 ? -2.701 2.332 1.105 1.00 83.44 88 PHE A CA 1
ATOM 652 C C . PHE A 1 88 ? -3.460 1.247 1.869 1.00 83.44 88 PHE A C 1
ATOM 654 O O . PHE A 1 88 ? -4.597 1.475 2.276 1.00 83.44 88 PHE A O 1
ATOM 661 N N . GLU A 1 89 ? -2.865 0.067 2.053 1.00 81.56 89 GLU A N 1
ATOM 662 C CA . GLU A 1 89 ? -3.524 -1.032 2.768 1.00 81.56 89 GLU A CA 1
ATOM 663 C C . GLU A 1 89 ? -3.614 -0.787 4.273 1.00 81.56 89 GLU A C 1
ATOM 665 O O . GLU A 1 89 ? -4.486 -1.315 4.966 1.00 81.56 89 GLU A O 1
ATOM 670 N N . THR A 1 90 ? -2.691 0.010 4.798 1.00 83.25 90 THR A N 1
ATOM 671 C CA . THR A 1 90 ? -2.597 0.255 6.226 1.00 83.25 90 THR A CA 1
ATOM 672 C C . THR A 1 90 ? -3.685 1.226 6.671 1.00 83.25 90 THR A C 1
ATOM 674 O O . THR A 1 90 ? -3.633 2.418 6.398 1.00 83.25 90 THR A O 1
ATOM 677 N N . HIS A 1 91 ? -4.654 0.723 7.438 1.00 70.19 91 HIS A N 1
ATOM 678 C CA . HIS A 1 91 ? -5.742 1.534 7.995 1.00 70.19 91 HIS A CA 1
ATOM 679 C C . HIS A 1 91 ? -5.313 2.490 9.125 1.00 70.19 91 HIS A C 1
ATOM 681 O O . HIS A 1 91 ? -6.053 3.417 9.446 1.00 70.19 91 HIS A O 1
ATOM 687 N N . GLN A 1 92 ? -4.156 2.265 9.759 1.00 73.94 92 GLN A N 1
ATOM 688 C CA . GLN A 1 92 ? -3.642 3.107 10.844 1.00 73.94 92 GLN A CA 1
ATOM 689 C C . GLN A 1 92 ? -2.362 3.830 10.422 1.00 73.94 92 GLN A C 1
ATOM 691 O O . GLN A 1 92 ? -1.264 3.276 10.485 1.00 73.94 92 GLN A O 1
ATOM 696 N N . HIS A 1 93 ? -2.494 5.099 10.043 1.00 75.38 93 HIS A N 1
ATOM 697 C CA . HIS A 1 93 ? -1.348 5.952 9.746 1.00 75.38 93 HIS A CA 1
ATOM 698 C C . HIS A 1 93 ? -0.756 6.510 11.039 1.00 75.38 93 HIS A C 1
ATOM 700 O O . HIS A 1 93 ? -1.149 7.571 11.519 1.00 75.38 93 HIS A O 1
ATOM 706 N N . THR A 1 94 ? 0.200 5.785 11.614 1.00 83.94 94 THR A N 1
ATOM 707 C CA . THR A 1 94 ? 1.060 6.361 12.652 1.00 83.94 94 THR A CA 1
ATOM 708 C C . THR A 1 94 ? 2.204 7.141 11.994 1.00 83.94 94 THR A C 1
ATOM 710 O O . THR A 1 94 ? 2.702 6.720 10.946 1.00 83.94 94 THR A O 1
ATOM 713 N N . PRO A 1 95 ? 2.662 8.261 12.582 1.00 80.44 95 PRO A N 1
ATOM 714 C CA . PRO A 1 95 ? 3.769 9.033 12.016 1.00 80.44 95 PRO A CA 1
ATOM 715 C C . PRO A 1 95 ? 5.058 8.202 11.947 1.00 80.44 95 PRO A C 1
ATOM 717 O O . PRO A 1 95 ? 5.800 8.292 10.975 1.00 80.44 95 PRO A O 1
ATOM 720 N N . LEU A 1 96 ? 5.282 7.310 12.921 1.00 85.62 96 LEU A N 1
ATOM 721 C CA . LEU A 1 96 ? 6.401 6.364 12.899 1.00 85.62 96 LEU A CA 1
ATOM 722 C C . LEU A 1 96 ? 6.323 5.432 11.687 1.00 85.62 96 LEU A C 1
ATOM 724 O O . LEU A 1 96 ? 7.323 5.241 11.005 1.00 85.62 96 LEU A O 1
ATOM 728 N N . PHE A 1 97 ? 5.143 4.883 11.385 1.00 85.94 97 PHE A N 1
ATOM 729 C CA . PHE A 1 97 ? 4.958 4.037 10.208 1.00 85.94 97 PHE A CA 1
ATOM 730 C C . PHE A 1 97 ? 5.280 4.793 8.914 1.00 85.94 97 PHE A C 1
ATOM 732 O O . PHE A 1 97 ? 5.995 4.268 8.069 1.00 85.94 97 PHE A O 1
ATOM 739 N N . GLN A 1 98 ? 4.831 6.044 8.781 1.00 86.00 98 GLN A N 1
ATOM 740 C CA . GLN A 1 98 ? 5.154 6.865 7.610 1.00 86.00 98 GLN A CA 1
ATOM 741 C C . GLN A 1 98 ? 6.661 7.111 7.474 1.00 86.00 98 GLN A C 1
ATOM 743 O O . GLN A 1 98 ? 7.197 6.976 6.377 1.00 86.00 98 GLN A O 1
ATOM 748 N N . VAL A 1 99 ? 7.354 7.401 8.580 1.00 88.38 99 VAL A N 1
ATOM 749 C CA . VAL A 1 99 ? 8.814 7.584 8.590 1.00 88.38 99 VAL A CA 1
ATOM 750 C C . VAL A 1 99 ? 9.540 6.297 8.208 1.00 88.38 99 VAL A C 1
ATOM 752 O O . VAL A 1 99 ? 10.473 6.348 7.416 1.00 88.38 99 VAL A O 1
ATOM 755 N N . VAL A 1 100 ? 9.109 5.140 8.714 1.00 88.62 100 VAL A N 1
ATOM 756 C CA . VAL A 1 100 ? 9.719 3.844 8.374 1.00 88.62 100 VAL A CA 1
ATOM 757 C C . VAL A 1 100 ? 9.500 3.503 6.901 1.00 88.62 100 VAL A C 1
ATOM 759 O O . VAL A 1 100 ? 10.439 3.095 6.224 1.00 88.62 100 VAL A O 1
ATOM 762 N N . MET A 1 101 ? 8.291 3.716 6.379 1.00 87.38 101 MET A N 1
ATOM 763 C CA . MET A 1 101 ? 7.982 3.457 4.971 1.00 87.38 101 MET A CA 1
ATOM 764 C C . MET A 1 101 ? 8.750 4.395 4.033 1.00 87.38 101 MET A C 1
ATOM 766 O O . MET A 1 101 ? 9.353 3.935 3.066 1.00 87.38 101 MET A O 1
ATOM 770 N N . ALA A 1 102 ? 8.786 5.696 4.335 1.00 87.62 102 ALA A N 1
ATOM 771 C CA . ALA A 1 102 ? 9.576 6.660 3.570 1.00 87.62 102 ALA A CA 1
ATOM 772 C C . ALA A 1 102 ? 11.080 6.361 3.678 1.00 87.62 102 ALA A C 1
ATOM 774 O O . ALA A 1 102 ? 11.793 6.368 2.675 1.00 87.62 102 ALA A O 1
ATOM 775 N N . GLY A 1 103 ? 11.546 6.023 4.881 1.00 87.69 103 GLY A N 1
ATOM 776 C CA . GLY A 1 103 ? 12.920 5.619 5.154 1.00 87.69 103 GLY A CA 1
ATOM 777 C C . GLY A 1 103 ? 13.328 4.376 4.370 1.00 87.69 103 GLY A C 1
ATOM 778 O O . GLY A 1 103 ? 14.435 4.343 3.851 1.00 87.69 103 GLY A O 1
ATOM 779 N N . SER A 1 104 ? 12.432 3.400 4.197 1.00 88.88 104 SER A N 1
ATOM 780 C CA . SER A 1 104 ? 12.695 2.199 3.396 1.00 88.88 104 SER A CA 1
ATOM 781 C C . SER A 1 104 ? 12.964 2.522 1.925 1.00 88.88 104 SER A C 1
ATOM 783 O O . SER A 1 104 ? 13.854 1.926 1.323 1.00 88.88 104 SER A O 1
ATOM 785 N N . VAL A 1 105 ? 12.215 3.459 1.338 1.00 86.75 105 VAL A N 1
ATOM 786 C CA . VAL A 1 105 ? 12.409 3.864 -0.064 1.00 86.75 105 VAL A CA 1
ATOM 787 C C . VAL A 1 105 ? 13.673 4.712 -0.210 1.00 86.75 105 VAL A C 1
ATOM 789 O O . VAL A 1 105 ? 14.449 4.508 -1.140 1.00 86.75 105 VAL A O 1
ATOM 792 N N . ILE A 1 106 ? 13.924 5.627 0.732 1.00 88.25 106 ILE A N 1
ATOM 793 C CA . ILE A 1 106 ? 15.113 6.490 0.713 1.00 88.25 106 ILE A CA 1
ATOM 794 C C . ILE A 1 106 ? 16.392 5.679 0.941 1.00 88.25 106 ILE A C 1
ATOM 796 O O . ILE A 1 106 ? 17.381 5.921 0.257 1.00 88.25 106 ILE A O 1
ATOM 800 N N . ALA A 1 107 ? 16.377 4.700 1.850 1.00 88.69 107 ALA A N 1
ATOM 801 C CA . ALA A 1 107 ? 17.525 3.844 2.157 1.00 88.69 107 ALA A CA 1
ATOM 802 C C . ALA A 1 107 ? 17.954 2.960 0.974 1.00 88.69 107 ALA A C 1
ATOM 804 O O . ALA A 1 107 ? 19.094 2.499 0.930 1.00 88.69 107 ALA A O 1
ATOM 805 N N . LEU A 1 108 ? 17.071 2.768 -0.007 1.00 86.25 108 LEU A N 1
ATOM 806 C CA . LEU A 1 108 ? 17.353 2.020 -1.226 1.00 86.25 108 LEU A CA 1
ATOM 807 C C . LEU A 1 108 ? 18.409 2.722 -2.098 1.00 86.25 108 LEU A C 1
ATOM 809 O O . LEU A 1 108 ? 19.302 2.074 -2.632 1.00 86.25 108 LEU A O 1
ATOM 813 N N . LEU A 1 109 ? 18.355 4.052 -2.204 1.00 85.44 109 LEU A N 1
ATOM 814 C CA . LEU A 1 109 ? 19.282 4.835 -3.029 1.00 85.44 109 LEU A CA 1
ATOM 815 C C . LEU A 1 109 ? 20.757 4.694 -2.595 1.00 85.44 109 LEU A C 1
ATOM 817 O O . LEU A 1 109 ? 21.573 4.301 -3.431 1.00 85.44 109 LEU A O 1
ATOM 821 N N . PRO A 1 110 ? 21.141 4.944 -1.323 1.00 85.62 110 PRO A N 1
ATOM 822 C CA . PRO A 1 110 ? 22.524 4.771 -0.889 1.00 85.62 110 PRO A CA 1
ATOM 823 C C . PRO A 1 110 ? 22.958 3.303 -0.904 1.00 85.62 110 PRO A C 1
ATOM 825 O O . PRO A 1 110 ? 24.134 3.033 -1.127 1.00 85.62 110 PRO A O 1
ATOM 828 N N . PHE A 1 111 ? 22.034 2.353 -0.714 1.00 84.81 111 PHE A N 1
ATOM 829 C CA . PHE A 1 111 ? 22.340 0.927 -0.825 1.00 84.81 111 PHE A CA 1
ATOM 830 C C . PHE A 1 111 ? 22.813 0.560 -2.239 1.00 84.81 111 PHE A C 1
ATOM 832 O O . PHE A 1 111 ? 23.846 -0.088 -2.391 1.00 84.81 111 PHE A O 1
ATOM 839 N N . PHE A 1 112 ? 22.114 1.033 -3.273 1.00 81.88 112 PHE A N 1
ATOM 840 C CA . PHE A 1 112 ? 22.524 0.803 -4.659 1.00 81.88 112 PHE A CA 1
ATOM 841 C C . PHE A 1 112 ? 23.790 1.567 -5.048 1.00 81.88 112 PHE A C 1
ATOM 843 O O . PHE A 1 112 ? 24.631 1.007 -5.745 1.00 81.88 112 PHE A O 1
ATOM 850 N N . ALA A 1 113 ? 23.973 2.794 -4.554 1.00 81.56 113 ALA A N 1
ATOM 851 C CA . ALA A 1 113 ? 25.221 3.532 -4.758 1.00 81.56 113 ALA A CA 1
ATOM 852 C C . ALA A 1 113 ? 26.427 2.816 -4.122 1.00 81.56 113 ALA A C 1
ATOM 854 O O . ALA A 1 113 ? 27.504 2.758 -4.709 1.00 81.56 113 ALA A O 1
ATOM 855 N N . PHE A 1 114 ? 26.244 2.231 -2.935 1.00 83.81 114 PHE A N 1
ATOM 856 C CA . PHE A 1 114 ? 27.275 1.439 -2.268 1.00 83.81 114 PHE A CA 1
ATOM 857 C C . PHE A 1 114 ? 27.575 0.131 -3.013 1.00 83.81 114 PHE A C 1
ATOM 859 O O . PHE A 1 114 ? 28.735 -0.255 -3.132 1.00 83.81 114 PHE A O 1
ATOM 866 N N . PHE A 1 115 ? 26.547 -0.535 -3.545 1.00 79.44 115 PHE A N 1
ATOM 867 C CA . PHE A 1 115 ? 26.714 -1.761 -4.327 1.00 79.44 115 PHE A CA 1
ATOM 868 C C . PHE A 1 115 ? 27.471 -1.514 -5.643 1.00 79.44 115 PHE A C 1
ATOM 870 O O . PHE A 1 115 ? 28.385 -2.271 -5.967 1.00 79.44 115 PHE A O 1
ATOM 877 N N . ASP A 1 116 ? 27.157 -0.419 -6.345 1.00 79.19 116 ASP A N 1
ATOM 878 C CA . ASP A 1 116 ? 27.870 0.024 -7.555 1.00 79.19 116 ASP A CA 1
ATOM 879 C C . ASP A 1 116 ? 29.349 0.340 -7.247 1.00 79.19 116 ASP A C 1
ATOM 881 O O . ASP A 1 116 ? 30.244 -0.051 -7.994 1.00 79.19 116 ASP A O 1
ATOM 885 N N . ALA A 1 117 ? 29.635 0.941 -6.082 1.00 78.12 117 ALA A N 1
ATOM 886 C CA . ALA A 1 117 ? 31.000 1.258 -5.651 1.00 78.12 117 ALA A CA 1
ATOM 887 C C . ALA A 1 117 ? 31.870 0.019 -5.360 1.00 78.12 117 ALA A C 1
ATOM 889 O O . ALA A 1 117 ? 33.085 0.060 -5.554 1.00 78.12 117 ALA A O 1
ATOM 890 N N . ILE A 1 118 ? 31.268 -1.085 -4.905 1.00 79.00 118 ILE A N 1
ATOM 891 C CA . ILE A 1 118 ? 31.973 -2.360 -4.685 1.00 79.00 118 ILE A CA 1
ATOM 892 C C . ILE A 1 118 ? 32.273 -3.066 -6.019 1.00 79.00 118 ILE A C 1
ATOM 894 O O . ILE A 1 118 ? 33.118 -3.962 -6.057 1.00 79.00 118 ILE A O 1
ATOM 898 N N . ASN A 1 119 ? 31.639 -2.636 -7.120 1.00 73.12 119 ASN A N 1
ATOM 899 C CA . ASN A 1 119 ? 31.813 -3.196 -8.461 1.00 73.12 119 ASN A CA 1
ATOM 900 C C . ASN A 1 119 ? 31.621 -4.727 -8.477 1.00 73.12 119 ASN A C 1
ATOM 902 O O . ASN A 1 119 ? 32.340 -5.459 -9.160 1.00 73.12 119 ASN A O 1
ATOM 906 N N . ALA A 1 120 ? 30.678 -5.217 -7.663 1.00 63.44 120 ALA A N 1
ATOM 907 C CA . ALA A 1 120 ? 30.446 -6.643 -7.421 1.00 63.44 120 ALA A CA 1
ATOM 908 C C . ALA A 1 120 ? 29.993 -7.409 -8.680 1.00 63.44 120 ALA A C 1
ATOM 910 O O . ALA A 1 120 ? 30.117 -8.630 -8.750 1.00 63.44 120 ALA A O 1
ATOM 911 N N . ASP A 1 121 ? 29.471 -6.688 -9.665 1.00 62.91 121 ASP A N 1
ATOM 912 C CA . ASP A 1 121 ? 28.925 -7.152 -10.939 1.00 62.91 121 ASP A CA 1
ATOM 913 C C . ASP A 1 121 ? 29.816 -6.795 -12.148 1.00 62.91 121 ASP A C 1
ATOM 915 O O . ASP A 1 121 ? 29.494 -7.155 -13.281 1.00 62.91 121 ASP A O 1
ATOM 919 N N . GLY A 1 122 ? 30.940 -6.101 -11.922 1.00 62.97 122 GLY A N 1
ATOM 920 C CA . GLY A 1 122 ? 31.820 -5.602 -12.981 1.00 62.97 122 GLY A CA 1
ATOM 921 C C . GLY A 1 122 ? 31.220 -4.458 -13.803 1.00 62.97 122 GLY A C 1
ATOM 922 O O . GLY A 1 122 ? 31.719 -4.179 -14.896 1.00 62.97 122 GLY A O 1
ATOM 923 N N . MET A 1 123 ? 30.160 -3.809 -13.310 1.00 61.88 123 MET A N 1
ATOM 924 C CA . MET A 1 123 ? 29.402 -2.793 -14.032 1.00 61.88 123 MET A CA 1
ATOM 925 C C . MET A 1 123 ? 29.461 -1.416 -13.359 1.00 61.88 123 MET A C 1
ATOM 927 O O . MET A 1 123 ? 28.451 -0.735 -13.200 1.00 61.88 123 MET A O 1
ATOM 931 N N . ALA A 1 124 ? 30.676 -0.987 -13.007 1.00 62.47 124 ALA A N 1
ATOM 932 C CA . ALA A 1 124 ? 30.949 0.321 -12.416 1.00 62.47 124 ALA A CA 1
ATOM 933 C C . ALA A 1 124 ? 30.241 1.475 -13.158 1.00 62.47 124 ALA A C 1
ATOM 935 O O . ALA A 1 124 ? 30.457 1.696 -14.355 1.00 62.47 124 ALA A O 1
ATOM 936 N N . GLY A 1 125 ? 29.421 2.240 -12.432 1.00 67.62 125 GLY A N 1
ATOM 937 C CA . GLY A 1 125 ? 28.695 3.397 -12.950 1.00 67.62 125 GLY A CA 1
ATOM 938 C C . GLY A 1 125 ? 27.388 3.057 -13.668 1.00 67.62 125 GLY A C 1
ATOM 939 O O . GLY A 1 125 ? 26.765 3.950 -14.251 1.00 67.62 125 GLY A O 1
ATOM 940 N N . GLY A 1 126 ? 26.947 1.796 -13.635 1.00 71.88 126 GLY A N 1
ATOM 941 C CA . GLY A 1 126 ? 25.698 1.364 -14.251 1.00 71.88 126 GLY A CA 1
ATOM 942 C C . GLY A 1 126 ? 24.475 2.021 -13.609 1.00 71.88 126 GLY A C 1
ATOM 943 O O . GLY A 1 126 ? 23.559 2.426 -14.327 1.00 71.88 126 GLY A O 1
ATOM 944 N N . VAL A 1 127 ? 24.491 2.178 -12.281 1.00 73.56 127 VAL A N 1
ATOM 945 C CA . VAL A 1 127 ? 23.412 2.820 -11.507 1.00 73.56 127 VAL A CA 1
ATOM 946 C C . VAL A 1 127 ? 23.421 4.340 -11.673 1.00 73.56 127 VAL A C 1
ATOM 948 O O . VAL A 1 127 ? 22.364 4.953 -11.794 1.00 73.56 127 VAL A O 1
ATOM 951 N N . ILE A 1 128 ? 24.603 4.958 -11.729 1.00 75.88 128 ILE A N 1
ATOM 952 C CA . ILE A 1 128 ? 24.734 6.416 -11.870 1.00 75.88 128 ILE A CA 1
ATOM 953 C C . ILE A 1 128 ? 24.174 6.876 -13.222 1.00 75.88 128 ILE A C 1
ATOM 955 O O . ILE A 1 128 ? 23.376 7.809 -13.265 1.00 75.88 128 ILE A O 1
ATOM 959 N N . ARG A 1 129 ? 24.492 6.163 -14.311 1.00 73.88 129 ARG A N 1
ATOM 960 C CA . ARG A 1 129 ? 23.924 6.439 -15.644 1.00 73.88 129 ARG A CA 1
ATOM 961 C C . ARG A 1 129 ? 22.403 6.309 -15.682 1.00 73.88 129 ARG A C 1
ATOM 963 O O . ARG A 1 129 ? 21.737 7.040 -16.403 1.00 73.88 129 ARG A O 1
ATOM 970 N N . LEU A 1 130 ? 21.853 5.387 -14.897 1.00 77.12 130 LEU A N 1
ATOM 971 C CA . LEU A 1 130 ? 20.412 5.191 -14.801 1.00 77.12 130 LEU A CA 1
ATOM 972 C C . LEU A 1 130 ? 19.724 6.342 -14.052 1.00 77.12 130 LEU A C 1
ATOM 974 O O . LEU A 1 130 ? 18.609 6.716 -14.397 1.00 77.12 130 LEU A O 1
ATOM 978 N N . TRP A 1 131 ? 20.380 6.918 -13.043 1.00 79.00 131 TRP A N 1
ATOM 979 C CA . TRP A 1 131 ? 19.865 8.087 -12.324 1.00 79.00 131 TRP A CA 1
ATOM 980 C C . TRP A 1 131 ? 19.933 9.377 -13.143 1.00 79.00 131 TRP A C 1
ATOM 982 O O . TRP A 1 131 ? 19.143 10.286 -12.888 1.00 79.00 131 TRP A O 1
ATOM 992 N N . GLU A 1 132 ? 20.849 9.460 -14.107 1.00 78.69 132 GLU A N 1
ATOM 993 C CA . GLU A 1 132 ? 20.926 10.569 -15.064 1.00 78.69 132 GLU A CA 1
ATOM 994 C C . GLU A 1 132 ? 19.823 10.501 -16.132 1.00 78.69 132 GLU A C 1
ATOM 996 O O . GLU A 1 132 ? 19.412 11.538 -16.656 1.00 78.69 132 GLU A O 1
ATOM 1001 N N . ASP A 1 133 ? 19.300 9.307 -16.429 1.00 78.25 133 ASP A N 1
ATOM 1002 C CA . ASP A 1 133 ? 18.188 9.145 -17.363 1.00 78.25 133 ASP A CA 1
ATOM 1003 C C . ASP A 1 133 ? 16.867 9.618 -16.731 1.00 78.25 133 ASP A C 1
ATOM 1005 O O . ASP A 1 133 ? 16.338 9.043 -15.776 1.00 78.25 133 ASP A O 1
ATOM 1009 N N . GLY A 1 134 ? 16.283 10.675 -17.300 1.00 79.69 134 GLY A N 1
ATOM 1010 C CA . GLY A 1 134 ? 14.981 11.189 -16.875 1.00 79.69 134 GLY A CA 1
ATOM 1011 C C . GLY A 1 134 ? 13.856 10.162 -17.034 1.00 79.69 134 GLY A C 1
ATOM 1012 O O . GLY A 1 134 ? 12.904 10.169 -16.251 1.00 79.69 134 GLY A O 1
ATOM 1013 N N . THR A 1 135 ? 13.978 9.239 -17.991 1.00 79.81 135 THR A N 1
ATOM 1014 C CA . THR A 1 135 ? 12.983 8.189 -18.255 1.00 79.81 135 THR A CA 1
ATOM 1015 C C . THR A 1 135 ? 12.781 7.302 -17.032 1.00 79.81 135 THR A C 1
ATOM 1017 O O . THR A 1 135 ? 11.645 6.959 -16.704 1.00 79.81 135 THR A O 1
ATOM 1020 N N . PHE A 1 136 ? 13.853 7.010 -16.291 1.00 81.06 136 PHE A N 1
ATOM 1021 C CA . PHE A 1 136 ? 13.806 6.238 -15.050 1.00 81.06 136 PHE A CA 1
ATOM 1022 C C . PHE A 1 136 ? 12.921 6.908 -13.988 1.00 81.06 136 PHE A C 1
ATOM 1024 O O . PHE A 1 136 ? 12.040 6.269 -13.404 1.00 81.06 136 PHE A O 1
ATOM 1031 N N . TRP A 1 137 ? 13.089 8.217 -13.787 1.00 84.06 137 TRP A N 1
ATOM 1032 C CA . TRP A 1 137 ? 12.337 8.982 -12.790 1.00 84.06 137 TRP A CA 1
ATOM 1033 C C . TRP A 1 137 ? 10.862 9.170 -13.140 1.00 84.06 137 TRP A C 1
ATOM 1035 O O . TRP A 1 137 ? 10.043 9.285 -12.230 1.00 84.06 137 TRP A O 1
ATOM 1045 N N . PHE A 1 138 ? 10.499 9.170 -14.426 1.00 85.00 138 PHE A N 1
ATOM 1046 C CA . PHE A 1 138 ? 9.095 9.194 -14.854 1.00 85.00 138 PHE A CA 1
ATOM 1047 C C . PHE A 1 138 ? 8.456 7.803 -14.839 1.00 85.00 138 PHE A C 1
ATOM 1049 O O . PHE A 1 138 ? 7.295 7.660 -14.445 1.00 85.00 138 PHE A O 1
ATOM 1056 N N . LEU A 1 139 ? 9.213 6.773 -15.218 1.00 84.44 139 LEU A N 1
ATOM 1057 C CA . LEU A 1 139 ? 8.756 5.390 -15.236 1.00 84.44 139 LEU A CA 1
ATOM 1058 C C . LEU A 1 139 ? 8.391 4.899 -13.834 1.00 84.44 139 LEU A C 1
ATOM 1060 O O . LEU A 1 139 ? 7.335 4.298 -13.661 1.00 84.44 139 LEU A O 1
ATOM 1064 N N . LEU A 1 140 ? 9.233 5.161 -12.832 1.00 86.00 140 LEU A N 1
ATOM 1065 C CA . LEU A 1 140 ? 9.041 4.671 -11.464 1.00 86.00 140 LEU A CA 1
ATOM 1066 C C . LEU A 1 140 ? 7.674 5.035 -10.847 1.00 86.00 140 LEU A C 1
ATOM 1068 O O . LEU A 1 140 ? 6.944 4.123 -10.442 1.00 86.00 140 LEU A O 1
ATOM 1072 N N . PRO A 1 141 ? 7.268 6.316 -10.765 1.00 85.06 141 PRO A N 1
ATOM 1073 C CA . PRO A 1 141 ? 5.966 6.678 -10.222 1.00 85.06 141 PRO A CA 1
ATOM 1074 C C . PRO A 1 141 ? 4.824 6.232 -11.137 1.00 85.06 141 PRO A C 1
ATOM 1076 O O . PRO A 1 141 ? 3.784 5.820 -10.628 1.00 85.06 141 PRO A O 1
ATOM 1079 N N . LEU A 1 142 ? 5.001 6.249 -12.464 1.00 86.06 142 LEU A N 1
ATOM 1080 C CA . LEU A 1 142 ? 3.965 5.835 -13.414 1.00 86.06 142 LEU A CA 1
ATOM 1081 C C . LEU A 1 142 ? 3.640 4.341 -13.281 1.00 86.06 142 LEU A C 1
ATOM 1083 O O . LEU A 1 142 ? 2.481 3.964 -13.095 1.00 86.06 142 LEU A O 1
ATOM 1087 N N . VAL A 1 143 ? 4.672 3.496 -13.317 1.00 86.25 143 VAL A N 1
ATOM 1088 C CA . VAL A 1 143 ? 4.545 2.040 -13.192 1.00 86.25 143 VAL A CA 1
ATOM 1089 C C . VAL A 1 143 ? 4.048 1.637 -11.808 1.00 86.25 143 VAL A C 1
ATOM 1091 O O . VAL A 1 143 ? 3.450 0.578 -11.659 1.00 86.25 143 VAL A O 1
ATOM 1094 N N . THR A 1 144 ? 4.242 2.498 -10.805 1.00 84.94 144 THR A N 1
ATOM 1095 C CA . THR A 1 144 ? 3.721 2.293 -9.453 1.00 84.94 144 THR A CA 1
ATOM 1096 C C . THR A 1 144 ? 2.262 2.708 -9.324 1.00 84.94 144 THR A C 1
ATOM 1098 O O . THR A 1 144 ? 1.448 1.961 -8.776 1.00 84.94 144 THR A O 1
ATOM 1101 N N . ALA A 1 145 ? 1.895 3.880 -9.838 1.00 84.50 145 ALA A N 1
ATOM 1102 C CA . ALA A 1 145 ? 0.557 4.437 -9.689 1.00 84.50 145 ALA A CA 1
ATOM 1103 C C . ALA A 1 145 ? -0.502 3.591 -10.408 1.00 84.50 145 ALA A C 1
ATOM 1105 O O . ALA A 1 145 ? -1.566 3.340 -9.854 1.00 84.50 145 ALA A O 1
ATOM 1106 N N . VAL A 1 146 ? -0.223 3.099 -11.616 1.00 85.12 146 VAL A N 1
ATOM 1107 C CA . VAL A 1 146 ? -1.213 2.372 -12.429 1.00 85.12 146 VAL A CA 1
ATOM 1108 C C . VAL A 1 146 ? -1.729 1.078 -11.760 1.00 85.12 146 VAL A C 1
ATOM 1110 O O . VAL A 1 146 ? -2.946 0.945 -11.572 1.00 85.12 146 VAL A O 1
ATOM 1113 N N . PRO A 1 147 ? -0.877 0.110 -11.369 1.00 82.94 147 PRO A N 1
ATOM 1114 C CA . PRO A 1 147 ? -1.344 -1.128 -10.750 1.00 82.94 147 PRO A CA 1
ATOM 1115 C C . PRO A 1 147 ? -1.870 -0.916 -9.322 1.00 82.94 147 PRO A C 1
ATOM 1117 O O . PRO A 1 147 ? -2.855 -1.559 -8.931 1.00 82.94 147 PRO A O 1
ATOM 1120 N N . SER A 1 148 ? -1.296 0.026 -8.568 1.00 83.12 148 SER A N 1
ATOM 1121 C CA . SER A 1 148 ? -1.768 0.350 -7.219 1.00 83.12 148 SER A CA 1
ATOM 1122 C C . SER A 1 148 ? -3.146 1.018 -7.236 1.00 83.12 148 SER A C 1
ATOM 1124 O O . SER A 1 148 ? -4.033 0.598 -6.496 1.00 83.12 148 SER A O 1
ATOM 1126 N N . LEU A 1 149 ? -3.400 1.966 -8.145 1.00 83.12 149 LEU A N 1
ATOM 1127 C CA . LEU A 1 149 ? -4.717 2.587 -8.307 1.00 83.12 149 LEU A CA 1
ATOM 1128 C C . LEU A 1 149 ? -5.781 1.562 -8.680 1.00 83.12 149 LEU A C 1
ATOM 1130 O O . LEU A 1 149 ? -6.875 1.604 -8.128 1.00 83.12 149 LEU A O 1
ATOM 1134 N N . ARG A 1 150 ? -5.477 0.604 -9.562 1.00 83.25 150 ARG A N 1
ATOM 1135 C CA . ARG A 1 150 ? -6.422 -0.463 -9.930 1.00 83.25 150 ARG A CA 1
ATOM 1136 C C . ARG A 1 150 ? -6.819 -1.311 -8.722 1.00 83.25 150 ARG A C 1
ATOM 1138 O O . ARG A 1 150 ? -8.001 -1.595 -8.515 1.00 83.25 150 ARG A O 1
ATOM 1145 N N . THR A 1 151 ? -5.837 -1.753 -7.940 1.00 81.31 151 THR A N 1
ATOM 1146 C CA . THR A 1 151 ? -6.087 -2.622 -6.781 1.00 81.31 151 THR A CA 1
ATOM 1147 C C . THR A 1 151 ? -6.797 -1.874 -5.654 1.00 81.31 151 THR A C 1
ATOM 1149 O O . THR A 1 151 ? -7.719 -2.426 -5.047 1.00 81.31 151 THR A O 1
ATOM 1152 N N . VAL A 1 152 ? -6.443 -0.607 -5.428 1.00 79.25 152 VAL A N 1
ATOM 1153 C CA . VAL A 1 152 ? -7.121 0.281 -4.477 1.00 79.25 152 VAL A CA 1
ATOM 1154 C C . VAL A 1 152 ? -8.538 0.597 -4.945 1.00 79.25 152 VAL A C 1
ATOM 1156 O O . VAL A 1 152 ? -9.466 0.442 -4.163 1.00 79.25 152 VAL A O 1
ATOM 1159 N N . ALA A 1 153 ? -8.750 0.943 -6.216 1.00 83.12 153 ALA A N 1
ATOM 1160 C CA . ALA A 1 153 ? -10.072 1.242 -6.766 1.00 83.12 153 ALA A CA 1
ATOM 1161 C C . ALA A 1 153 ? -11.035 0.062 -6.602 1.00 83.12 153 ALA A C 1
ATOM 1163 O O . ALA A 1 153 ? -12.170 0.251 -6.171 1.00 83.12 153 ALA A O 1
ATOM 1164 N N . TRP A 1 154 ? -10.573 -1.166 -6.857 1.00 80.31 154 TRP A N 1
ATOM 1165 C CA . TRP A 1 154 ? -11.377 -2.371 -6.642 1.00 80.31 154 TRP A CA 1
ATOM 1166 C C . TRP A 1 154 ? -11.788 -2.561 -5.176 1.00 80.31 154 TRP A C 1
ATOM 1168 O O . TRP A 1 154 ? -12.932 -2.919 -4.883 1.00 80.31 154 TRP A O 1
ATOM 1178 N N . LYS A 1 155 ? -10.876 -2.305 -4.233 1.00 77.38 155 LYS A N 1
ATOM 1179 C CA . LYS A 1 155 ? -11.176 -2.387 -2.796 1.00 77.38 155 LYS A CA 1
ATOM 1180 C C . LYS A 1 155 ? -12.077 -1.256 -2.327 1.00 77.38 155 LYS A C 1
ATOM 1182 O O . LYS A 1 155 ? -13.035 -1.525 -1.609 1.00 77.38 155 LYS A O 1
ATOM 1187 N N . SER A 1 156 ? -11.807 -0.028 -2.759 1.00 76.62 156 SER A N 1
ATOM 1188 C CA . SER A 1 156 ? -12.631 1.146 -2.479 1.00 76.62 156 SER A CA 1
ATOM 1189 C C . SER A 1 156 ? -14.051 0.915 -2.976 1.00 76.62 156 SER A C 1
ATOM 1191 O O . SER A 1 156 ? -14.989 1.050 -2.198 1.00 76.62 156 SER A O 1
ATOM 1193 N N . TRP A 1 157 ? -14.212 0.434 -4.211 1.00 82.12 157 TRP A N 1
ATOM 1194 C CA . TRP A 1 157 ? -15.505 0.028 -4.759 1.00 82.12 157 TRP A CA 1
ATOM 1195 C C . TRP A 1 157 ? -16.201 -0.989 -3.849 1.00 82.12 157 TRP A C 1
ATOM 1197 O O . TRP A 1 157 ? -17.315 -0.754 -3.386 1.00 82.12 157 TRP A O 1
ATOM 1207 N N . LYS A 1 158 ? -15.539 -2.101 -3.509 1.00 76.50 158 LYS A N 1
ATOM 1208 C CA . LYS A 1 158 ? -16.122 -3.106 -2.604 1.00 76.50 158 LYS A CA 1
ATOM 1209 C C . LYS A 1 158 ? -16.516 -2.530 -1.243 1.00 76.50 158 LYS A C 1
ATOM 1211 O O . LYS A 1 158 ? -17.554 -2.924 -0.719 1.00 76.50 158 LYS A O 1
ATOM 1216 N N . ARG A 1 159 ? -15.733 -1.601 -0.691 1.00 75.62 159 ARG A N 1
ATOM 1217 C CA . ARG A 1 159 ? -16.021 -0.938 0.587 1.00 75.62 159 ARG A CA 1
ATOM 1218 C C . ARG A 1 159 ? -17.261 -0.046 0.510 1.00 75.62 159 ARG A C 1
ATOM 1220 O O . ARG A 1 159 ? -18.060 -0.083 1.439 1.00 75.62 159 ARG A O 1
ATOM 1227 N N . TYR A 1 160 ? -17.447 0.690 -0.588 1.00 73.56 160 TYR A N 1
ATOM 1228 C CA . TYR A 1 160 ? -18.632 1.530 -0.798 1.00 73.56 160 TYR A CA 1
ATOM 1229 C C . TYR A 1 160 ? -19.912 0.708 -0.976 1.00 73.56 160 TYR A C 1
ATOM 1231 O O . TYR A 1 160 ? -20.947 1.065 -0.423 1.00 73.56 160 TYR A O 1
ATOM 1239 N N . PHE A 1 161 ? -19.852 -0.405 -1.712 1.00 74.19 161 PHE A N 1
ATOM 1240 C CA . PHE A 1 161 ? -21.043 -1.214 -2.001 1.00 74.19 161 PHE A CA 1
ATOM 1241 C C . PHE A 1 161 ? -21.342 -2.298 -0.953 1.00 74.19 161 PHE A C 1
ATOM 1243 O O . PHE A 1 161 ? -22.458 -2.816 -0.920 1.00 74.19 161 PHE A O 1
ATOM 1250 N N . ARG A 1 162 ? -20.378 -2.670 -0.099 1.00 70.94 162 ARG A N 1
ATOM 1251 C CA . ARG A 1 162 ? -20.564 -3.642 0.993 1.00 70.94 162 ARG A CA 1
ATOM 1252 C C . ARG A 1 162 ? -19.945 -3.146 2.298 1.00 70.94 162 ARG A C 1
ATOM 1254 O O . ARG A 1 162 ? -18.902 -3.625 2.745 1.00 70.94 162 ARG A O 1
ATOM 1261 N N . THR A 1 163 ? -20.623 -2.203 2.936 1.00 70.69 163 THR A N 1
ATOM 1262 C CA . THR A 1 163 ? -20.286 -1.723 4.277 1.00 70.69 163 THR A CA 1
ATOM 1263 C C . THR A 1 163 ? -20.497 -2.824 5.320 1.00 70.69 163 THR A C 1
ATOM 1265 O O . THR A 1 163 ? -21.616 -3.201 5.657 1.00 70.69 163 THR A O 1
ATOM 1268 N N . GLU A 1 164 ? -19.400 -3.376 5.838 1.00 72.56 164 GLU A N 1
ATOM 1269 C CA . GLU A 1 164 ? -19.432 -4.276 6.996 1.00 72.56 164 GLU A CA 1
ATOM 1270 C C . GLU A 1 164 ? -19.679 -3.521 8.312 1.00 72.56 164 GLU A C 1
ATOM 1272 O O . GLU A 1 164 ? -19.306 -2.356 8.457 1.00 72.56 164 GLU A O 1
ATOM 1277 N N . LEU A 1 165 ? -20.221 -4.227 9.313 1.00 67.69 165 LEU A N 1
ATOM 1278 C CA . LEU A 1 165 ? -20.534 -3.699 10.650 1.00 67.69 165 LEU A CA 1
ATOM 1279 C C . LEU A 1 165 ? -19.344 -2.973 11.306 1.00 67.69 165 LEU A C 1
ATOM 1281 O O . LEU A 1 165 ? -19.528 -1.990 12.016 1.00 67.69 165 LEU A O 1
ATOM 1285 N N . ARG A 1 166 ? -18.113 -3.417 11.022 1.00 70.56 166 ARG A N 1
ATOM 1286 C CA . ARG A 1 166 ? -16.884 -2.763 11.487 1.00 70.56 166 ARG A CA 1
ATOM 1287 C C . ARG A 1 166 ? -16.744 -1.329 10.991 1.00 70.56 166 ARG A C 1
ATOM 1289 O O . ARG A 1 166 ? -16.351 -0.477 11.779 1.00 70.56 166 ARG A O 1
ATOM 1296 N N . HIS A 1 167 ? -17.038 -1.067 9.721 1.00 76.62 167 HIS A N 1
ATOM 1297 C CA . HIS A 1 167 ? -16.893 0.275 9.159 1.00 76.62 167 HIS A CA 1
ATOM 1298 C C . HIS A 1 167 ? -17.868 1.245 9.824 1.00 76.62 167 HIS A C 1
ATOM 1300 O O . HIS A 1 167 ? -17.470 2.340 10.191 1.00 76.62 167 HIS A O 1
ATOM 1306 N N . VAL A 1 168 ? -19.095 0.792 10.097 1.00 77.69 168 VAL A N 1
ATOM 1307 C CA . VAL A 1 168 ? -20.107 1.583 10.812 1.00 77.69 168 VAL A CA 1
ATOM 1308 C C . VAL A 1 168 ? -19.653 1.917 12.235 1.00 77.69 168 VAL A C 1
ATOM 1310 O O . VAL A 1 168 ? -19.821 3.044 12.688 1.00 77.69 168 VAL A O 1
ATOM 1313 N N . VAL A 1 169 ? -19.046 0.958 12.943 1.00 73.88 169 VAL A N 1
ATOM 1314 C CA . VAL A 1 169 ? -18.516 1.188 14.299 1.00 73.88 169 VAL A CA 1
ATOM 1315 C C . VAL A 1 169 ? -17.322 2.149 14.277 1.00 73.88 169 VAL A C 1
ATOM 1317 O O . VAL A 1 169 ? -17.264 3.053 15.105 1.00 73.88 169 VAL A O 1
ATOM 1320 N N . GLN A 1 170 ? -16.408 2.007 13.313 1.00 74.94 170 GLN A N 1
ATOM 1321 C CA . GLN A 1 170 ? -15.263 2.914 13.142 1.00 74.94 170 GLN A CA 1
ATOM 1322 C C . GLN A 1 170 ? -15.698 4.342 12.782 1.00 74.94 170 GLN A C 1
ATOM 1324 O O . GLN A 1 170 ? -15.149 5.308 13.303 1.00 74.94 170 GLN A O 1
ATOM 1329 N N . GLU A 1 171 ? -16.698 4.492 11.914 1.00 78.25 171 GLU A N 1
ATOM 1330 C CA . GLU A 1 171 ? -17.270 5.795 11.562 1.00 78.25 171 GLU A CA 1
ATOM 1331 C C . GLU A 1 171 ? -18.012 6.419 12.751 1.00 78.25 171 GLU A C 1
ATOM 1333 O O . GLU A 1 171 ? -17.876 7.615 13.000 1.00 78.25 171 GLU A O 1
ATOM 1338 N N . ALA A 1 172 ? -18.728 5.618 13.546 1.00 73.19 172 ALA A N 1
ATOM 1339 C CA . ALA A 1 172 ? -19.381 6.090 14.766 1.00 73.19 172 ALA A CA 1
ATOM 1340 C C . ALA A 1 172 ? -18.376 6.585 15.827 1.00 73.19 172 ALA A C 1
ATOM 1342 O O . ALA A 1 172 ? -18.650 7.578 16.503 1.00 73.19 172 ALA A O 1
ATOM 1343 N N . GLU A 1 173 ? -17.216 5.931 15.946 1.00 71.44 173 GLU A N 1
ATOM 1344 C CA . GLU A 1 173 ? -16.119 6.331 16.841 1.00 71.44 173 GLU A CA 1
ATOM 1345 C C . GLU A 1 173 ? -15.503 7.678 16.415 1.00 71.44 173 GLU A C 1
ATOM 1347 O O . GLU A 1 173 ? -15.249 8.538 17.257 1.00 71.44 173 GLU A O 1
ATOM 1352 N N . LEU A 1 174 ? -15.342 7.906 15.105 1.00 71.75 174 LEU A N 1
ATOM 1353 C CA . LEU A 1 174 ? -14.791 9.153 14.559 1.00 71.75 174 LEU A CA 1
ATOM 1354 C C . LEU A 1 174 ? -15.789 10.321 14.576 1.00 71.75 174 LEU A C 1
ATOM 1356 O O . LEU A 1 174 ? -15.403 11.454 14.861 1.00 71.75 174 LEU A O 1
ATOM 1360 N N . CYS A 1 175 ? -17.066 10.076 14.269 1.00 70.81 175 CYS A N 1
ATOM 1361 C CA . CYS A 1 175 ? -18.074 11.134 14.163 1.00 70.81 175 CYS A CA 1
ATOM 1362 C C . CYS A 1 175 ? -18.641 11.585 15.515 1.00 70.81 175 CYS A C 1
ATOM 1364 O O . CYS A 1 175 ? -19.156 12.700 15.607 1.00 70.81 175 CYS A O 1
ATOM 1366 N N . VAL A 1 176 ? -18.594 10.747 16.561 1.00 70.06 176 VAL A N 1
ATOM 1367 C CA . VAL A 1 176 ? -19.222 11.070 17.855 1.00 70.06 176 VAL A CA 1
ATOM 1368 C C . VAL A 1 176 ? -18.343 10.723 19.071 1.00 70.06 176 VAL A C 1
ATOM 1370 O O . VAL A 1 176 ? -18.788 10.008 19.977 1.00 70.06 176 VAL A O 1
ATOM 1373 N N . PRO A 1 177 ? -17.129 11.293 19.178 1.00 61.59 177 PRO A N 1
ATOM 1374 C CA . PRO A 1 177 ? -16.248 11.042 20.320 1.00 61.59 177 PRO A CA 1
ATOM 1375 C C . PRO A 1 177 ? -16.883 11.489 21.649 1.00 61.59 177 PRO 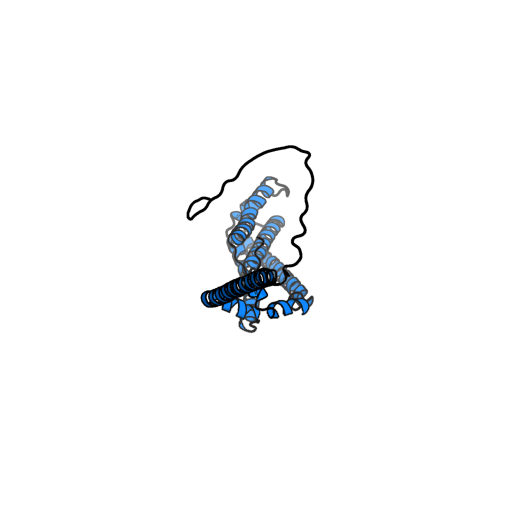A C 1
ATOM 1377 O O . PRO A 1 177 ? -16.758 10.821 22.671 1.00 61.59 177 PRO A O 1
ATOM 1380 N N . ALA A 1 178 ? -17.657 12.580 21.632 1.00 59.12 178 ALA A N 1
ATOM 1381 C CA . ALA A 1 178 ? -18.281 13.140 22.830 1.00 59.12 178 ALA A CA 1
ATOM 1382 C C . ALA A 1 178 ? -19.340 12.219 23.469 1.00 59.12 178 ALA A C 1
ATOM 1384 O O . ALA A 1 178 ? -19.424 12.150 24.693 1.00 59.12 178 ALA A O 1
ATOM 1385 N N . LYS A 1 179 ? -20.140 11.491 22.671 1.00 61.31 179 LYS A N 1
ATOM 1386 C CA . LYS A 1 179 ? -21.149 10.564 23.225 1.00 61.31 179 LYS A CA 1
ATOM 1387 C C . LYS A 1 179 ? -20.521 9.276 23.746 1.00 61.31 179 LYS A C 1
ATOM 1389 O O . LYS A 1 179 ? -21.046 8.710 24.700 1.00 61.31 179 LYS A O 1
ATOM 1394 N N . PHE A 1 180 ? -19.421 8.824 23.143 1.00 61.56 180 PHE A N 1
ATOM 1395 C CA . PHE A 1 180 ? -18.667 7.679 23.653 1.00 61.56 180 PHE A CA 1
ATOM 1396 C C . PHE A 1 180 ? -18.077 7.991 25.029 1.00 61.56 180 PHE A C 1
ATOM 1398 O O . PHE A 1 180 ? -18.415 7.309 25.996 1.00 61.56 180 PHE A O 1
ATOM 1405 N N . ASN A 1 181 ? -17.353 9.109 25.133 1.00 64.38 181 ASN A N 1
ATOM 1406 C CA . ASN A 1 181 ? -16.750 9.562 26.386 1.00 64.38 181 ASN A CA 1
ATOM 1407 C C . ASN A 1 181 ? -17.793 9.795 27.493 1.00 64.38 181 ASN A C 1
ATOM 1409 O O . ASN A 1 181 ? -17.535 9.493 28.652 1.00 64.38 181 ASN A O 1
ATOM 1413 N N . ALA A 1 182 ? -18.987 10.293 27.151 1.00 68.56 182 ALA A N 1
ATOM 1414 C CA . ALA A 1 182 ? -20.057 10.522 28.124 1.00 68.56 182 ALA A CA 1
ATOM 1415 C C . ALA A 1 182 ? -20.609 9.226 28.742 1.00 68.56 182 ALA A C 1
ATOM 1417 O O . ALA A 1 182 ? -20.998 9.213 29.908 1.00 68.56 182 ALA A O 1
ATOM 1418 N N . ILE A 1 183 ? -20.664 8.135 27.973 1.00 68.12 183 ILE A N 1
ATOM 1419 C CA . ILE A 1 183 ? -21.153 6.854 28.492 1.00 68.12 183 ILE A CA 1
ATOM 1420 C C . ILE A 1 183 ? -20.066 6.158 29.313 1.00 68.12 183 ILE A C 1
ATOM 1422 O O . ILE A 1 183 ? -20.384 5.550 30.333 1.00 68.12 183 ILE A O 1
ATOM 1426 N N . ASP A 1 184 ? -18.801 6.290 28.916 1.00 69.31 184 ASP A N 1
ATOM 1427 C CA . ASP A 1 184 ? -17.684 5.764 29.702 1.00 69.31 184 ASP A CA 1
ATOM 1428 C C . ASP A 1 184 ? -17.574 6.501 31.045 1.00 69.31 184 ASP A C 1
ATOM 1430 O O . ASP A 1 184 ? -17.458 5.858 32.087 1.00 69.31 184 ASP A O 1
ATOM 1434 N N . ASP A 1 185 ? -17.756 7.827 31.053 1.00 75.94 185 ASP A N 1
ATOM 1435 C CA . ASP A 1 185 ? -17.832 8.623 32.284 1.00 75.94 185 ASP A CA 1
ATOM 1436 C C . ASP A 1 185 ? -19.034 8.215 33.161 1.00 75.94 185 ASP A C 1
ATOM 1438 O O . ASP A 1 185 ? -18.913 8.115 34.381 1.00 75.94 185 ASP A O 1
ATOM 1442 N N . TRP A 1 186 ? -20.192 7.896 32.567 1.00 76.12 186 TRP A N 1
ATOM 1443 C CA . TRP A 1 186 ? -21.357 7.393 33.311 1.00 76.12 186 TRP A CA 1
ATOM 1444 C C . TRP A 1 186 ? -21.108 6.015 33.948 1.00 76.12 186 TRP A C 1
ATOM 1446 O O . TRP A 1 186 ? -21.404 5.827 35.130 1.00 76.12 186 TRP A O 1
ATOM 1456 N N . CYS A 1 187 ? -20.538 5.063 33.202 1.00 80.56 187 CYS A N 1
ATOM 1457 C CA . CYS A 1 187 ? -20.186 3.737 33.721 1.00 80.56 187 CYS A CA 1
ATOM 1458 C C . CYS A 1 187 ? -19.139 3.831 34.841 1.00 80.56 187 CYS A C 1
ATOM 1460 O O . CYS A 1 187 ? -19.277 3.168 35.869 1.00 80.56 187 CYS A O 1
ATOM 1462 N N . GLN A 1 188 ? -18.128 4.687 34.664 1.00 83.69 188 GLN A N 1
ATOM 1463 C CA . GLN A 1 188 ? -17.082 4.940 35.653 1.00 83.69 188 GLN A CA 1
ATOM 1464 C C . GLN A 1 188 ? -17.660 5.539 36.942 1.00 83.69 188 GLN A C 1
ATOM 1466 O O . GLN A 1 188 ? -17.316 5.115 38.043 1.00 83.69 188 GLN A O 1
ATOM 1471 N N . ARG A 1 189 ? -18.575 6.509 36.832 1.00 85.94 189 ARG A N 1
ATOM 1472 C CA . ARG A 1 189 ? -19.262 7.085 37.999 1.00 85.94 189 ARG A CA 1
ATOM 1473 C C . ARG A 1 189 ? -20.082 6.034 38.735 1.00 85.94 189 ARG A C 1
ATOM 1475 O O . ARG A 1 189 ? -20.001 5.944 39.955 1.00 85.94 189 ARG A O 1
ATOM 1482 N N . ARG A 1 190 ? -20.816 5.204 37.993 1.00 87.94 190 ARG A N 1
ATOM 1483 C CA . ARG A 1 190 ? -21.657 4.157 38.573 1.00 87.94 190 ARG A CA 1
ATOM 1484 C C . ARG A 1 190 ? -20.845 3.119 39.352 1.00 87.94 190 ARG A C 1
ATOM 1486 O O . ARG A 1 190 ? -21.247 2.774 40.456 1.00 87.94 190 ARG A O 1
ATOM 1493 N N . SER A 1 191 ? -19.707 2.659 38.829 1.00 84.00 191 SER A N 1
ATOM 1494 C CA . SER A 1 191 ? -18.855 1.696 39.546 1.00 84.00 191 SER A CA 1
ATOM 1495 C C . SER A 1 191 ? -18.268 2.290 40.831 1.00 84.00 191 SER A C 1
ATOM 1497 O O . SER A 1 191 ? -18.178 1.610 41.853 1.00 84.00 191 SER A O 1
ATOM 1499 N N . VAL A 1 192 ? -17.928 3.583 40.816 1.00 89.00 192 VAL A N 1
ATOM 1500 C CA . VAL A 1 192 ? -17.493 4.318 42.011 1.00 89.00 192 VAL A CA 1
ATOM 1501 C C . VAL A 1 192 ? -18.627 4.444 43.031 1.00 89.00 192 VAL A C 1
ATOM 1503 O O . VAL A 1 192 ? -18.382 4.311 44.231 1.00 89.00 192 VAL A O 1
ATOM 1506 N N . ASP A 1 193 ? -19.855 4.697 42.581 1.00 92.12 193 ASP A N 1
ATOM 1507 C CA . ASP A 1 193 ? -21.021 4.816 43.456 1.00 92.12 193 ASP A CA 1
ATOM 1508 C C . ASP A 1 193 ? -21.416 3.466 44.073 1.00 92.12 193 ASP A C 1
ATOM 1510 O O . ASP A 1 193 ? -21.685 3.403 45.274 1.00 92.12 193 ASP A O 1
ATOM 1514 N N . GLU A 1 194 ? -21.357 2.379 43.301 1.00 91.12 194 GLU A N 1
ATOM 1515 C CA . GLU A 1 194 ? -21.546 1.006 43.790 1.00 91.12 194 GLU A CA 1
ATOM 1516 C C . GLU A 1 194 ? -20.467 0.646 44.830 1.00 91.12 194 GLU A C 1
ATOM 1518 O O . GLU A 1 194 ? -20.797 0.246 45.945 1.00 91.12 194 GLU A O 1
ATOM 1523 N N . ALA A 1 195 ? -19.188 0.942 44.564 1.00 91.25 195 ALA A N 1
ATOM 1524 C CA . ALA A 1 195 ? -18.103 0.709 45.523 1.00 91.25 195 ALA A CA 1
ATOM 1525 C C . ALA A 1 195 ? -18.239 1.536 46.818 1.00 91.25 195 ALA A C 1
ATOM 1527 O O . ALA A 1 195 ? -17.844 1.092 47.899 1.00 91.25 195 ALA A O 1
ATOM 1528 N N . LYS A 1 196 ? -18.784 2.757 46.738 1.00 91.25 196 LYS A N 1
ATOM 1529 C CA . LYS A 1 196 ? -19.098 3.568 47.927 1.00 91.25 196 LYS A CA 1
ATOM 1530 C C . LYS A 1 196 ? -20.266 2.983 48.716 1.00 91.25 196 LYS A C 1
ATOM 1532 O O . LYS A 1 196 ? -20.224 3.017 49.945 1.00 91.25 196 LYS A O 1
ATOM 1537 N N . ALA A 1 197 ? -21.292 2.478 48.034 1.00 91.81 197 ALA A N 1
ATOM 1538 C CA . ALA A 1 197 ? -22.433 1.832 48.671 1.00 91.81 197 ALA A CA 1
ATOM 1539 C C . ALA A 1 197 ? -22.007 0.549 49.398 1.00 91.81 197 ALA A C 1
ATOM 1541 O O . ALA A 1 197 ? -22.385 0.362 50.551 1.00 91.81 197 ALA A O 1
ATOM 1542 N N . ASP A 1 198 ? -21.150 -0.268 48.785 1.00 93.50 198 ASP A N 1
ATOM 1543 C CA . ASP A 1 198 ? -20.619 -1.486 49.404 1.00 93.50 198 ASP A CA 1
ATOM 1544 C C . ASP A 1 198 ? -19.743 -1.175 50.623 1.00 93.50 198 ASP A C 1
ATOM 1546 O O . ASP A 1 198 ? -19.881 -1.813 51.664 1.00 93.50 198 ASP A O 1
ATOM 1550 N N . LYS A 1 199 ? -18.906 -0.130 50.553 1.00 92.81 199 LYS A N 1
ATOM 1551 C CA . LYS A 1 199 ? -18.144 0.350 51.720 1.00 92.81 199 LYS A CA 1
ATOM 1552 C C . LYS A 1 199 ? -19.044 0.849 52.850 1.00 92.81 199 LYS A C 1
ATOM 1554 O O . LYS A 1 199 ? -18.724 0.622 54.012 1.00 92.81 199 LYS A O 1
ATOM 1559 N N . ARG A 1 200 ? -20.147 1.538 52.526 1.00 92.56 200 ARG A N 1
ATOM 1560 C CA . ARG A 1 200 ? -21.141 1.959 53.526 1.00 92.56 200 ARG A CA 1
ATOM 1561 C C . ARG A 1 200 ? -21.801 0.757 54.191 1.00 92.56 200 ARG A C 1
ATOM 1563 O O . ARG A 1 200 ? -21.859 0.734 55.411 1.00 92.56 200 ARG A O 1
ATOM 1570 N N . ARG A 1 201 ? -22.215 -0.242 53.407 1.00 91.88 201 ARG A N 1
ATOM 1571 C CA . ARG A 1 201 ? -22.803 -1.489 53.920 1.00 91.88 201 ARG A CA 1
ATOM 1572 C C . ARG A 1 201 ? -21.829 -2.234 54.830 1.00 91.88 201 ARG A C 1
ATOM 1574 O O . ARG A 1 201 ? -22.174 -2.515 55.964 1.00 91.88 201 ARG A O 1
ATOM 1581 N N . ALA A 1 202 ? -20.579 -2.415 54.402 1.00 90.19 202 ALA A N 1
ATOM 1582 C CA . ALA A 1 202 ? -19.552 -3.060 55.219 1.00 90.19 202 ALA A CA 1
ATOM 1583 C C . ALA A 1 202 ? -19.271 -2.317 56.542 1.00 90.19 202 ALA A C 1
ATOM 1585 O O . ALA A 1 202 ? -19.009 -2.947 57.562 1.00 90.19 202 ALA A O 1
ATOM 1586 N N . ALA A 1 203 ? -19.334 -0.980 56.544 1.00 88.44 203 ALA A N 1
ATOM 1587 C CA . ALA A 1 203 ? -19.187 -0.186 57.763 1.00 88.44 203 ALA A CA 1
ATOM 1588 C C . ALA A 1 203 ? -20.410 -0.295 58.693 1.00 88.44 203 ALA A C 1
ATOM 1590 O O . ALA A 1 203 ? -20.245 -0.324 59.910 1.00 88.44 203 ALA A O 1
ATOM 1591 N N . GLU A 1 204 ? -21.622 -0.359 58.135 1.00 89.62 204 GLU A N 1
ATOM 1592 C CA . GLU A 1 204 ? -22.862 -0.586 58.889 1.00 89.62 204 GLU A CA 1
ATOM 1593 C C . GLU A 1 204 ? -22.902 -1.995 59.495 1.00 89.62 204 GLU A C 1
ATOM 1595 O O . GLU A 1 204 ? -23.267 -2.141 60.659 1.00 89.62 204 GLU A O 1
ATOM 1600 N N . ASP A 1 205 ? -22.463 -3.009 58.748 1.00 88.56 205 ASP A N 1
ATOM 1601 C CA . ASP A 1 205 ? -22.363 -4.391 59.220 1.00 88.56 205 ASP A CA 1
ATOM 1602 C C . ASP A 1 205 ? -21.326 -4.514 60.350 1.00 88.56 205 ASP A C 1
ATOM 1604 O O . ASP A 1 205 ? -21.638 -5.056 61.409 1.00 88.56 205 ASP A O 1
ATOM 1608 N N . ALA A 1 206 ? -20.146 -3.899 60.202 1.00 85.12 206 ALA A N 1
ATOM 1609 C CA . ALA A 1 206 ? -19.136 -3.846 61.264 1.00 85.12 206 ALA A CA 1
ATOM 1610 C C . ALA A 1 206 ? -19.629 -3.098 62.521 1.00 85.12 206 ALA A C 1
ATOM 1612 O O . ALA A 1 206 ? -19.324 -3.488 63.650 1.00 85.12 206 ALA A O 1
ATOM 1613 N N . ALA A 1 207 ? -20.421 -2.033 62.350 1.00 81.62 207 ALA A N 1
ATOM 1614 C CA . ALA A 1 207 ? -21.039 -1.317 63.466 1.00 81.62 207 ALA A CA 1
ATOM 1615 C C . ALA A 1 207 ? -22.142 -2.145 64.148 1.00 81.62 207 ALA A C 1
ATOM 1617 O O . ALA A 1 207 ? -22.299 -2.085 65.367 1.00 81.62 207 ALA A O 1
ATOM 1618 N N . ARG A 1 208 ? -22.896 -2.939 63.379 1.00 79.81 208 ARG A N 1
ATOM 1619 C CA . ARG A 1 208 ? -23.925 -3.845 63.899 1.00 79.81 208 ARG A CA 1
ATOM 1620 C C . ARG A 1 208 ? -23.310 -4.995 64.692 1.00 79.81 208 ARG A C 1
ATOM 1622 O O . ARG A 1 208 ? -23.813 -5.309 65.767 1.00 79.81 208 ARG A O 1
ATOM 1629 N N . GLU A 1 209 ? -22.216 -5.577 64.213 1.00 74.88 209 GLU A N 1
ATOM 1630 C CA . GLU A 1 209 ? -21.456 -6.593 64.950 1.00 74.88 209 GLU A CA 1
ATOM 1631 C C . GLU A 1 209 ? -20.883 -6.021 66.256 1.00 74.88 209 GLU A C 1
ATOM 1633 O O . GLU A 1 209 ? -21.087 -6.604 67.317 1.00 74.88 209 GLU A O 1
ATOM 1638 N N . SER A 1 210 ? -20.297 -4.818 66.221 1.00 67.12 210 SER A N 1
ATOM 1639 C CA . SER A 1 210 ? -19.811 -4.120 67.424 1.00 67.12 210 SER A CA 1
ATOM 1640 C C . SER A 1 210 ? -20.916 -3.774 68.434 1.00 67.12 210 SER A C 1
ATOM 1642 O O . SER A 1 210 ? -20.650 -3.740 69.633 1.00 67.12 210 SER A O 1
ATOM 1644 N N . GLY A 1 211 ? -22.137 -3.484 67.977 1.00 60.12 211 GLY A N 1
ATOM 1645 C CA . GLY A 1 211 ? -23.271 -3.148 68.844 1.00 60.12 211 GLY A CA 1
ATOM 1646 C C . GLY A 1 211 ? -23.997 -4.359 69.435 1.00 60.12 211 GLY A C 1
ATOM 1647 O O . GLY A 1 211 ? -24.763 -4.200 70.381 1.00 60.12 211 GLY A O 1
ATOM 1648 N N . THR A 1 212 ? -23.769 -5.563 68.902 1.00 52.97 212 THR A N 1
ATOM 1649 C CA . THR A 1 212 ? -24.419 -6.793 69.391 1.00 52.97 212 THR A CA 1
ATOM 1650 C C . THR A 1 212 ? -23.622 -7.452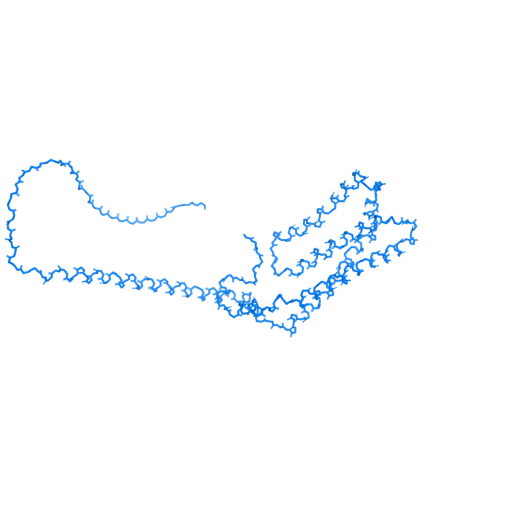 70.532 1.00 52.97 212 THR A C 1
ATOM 1652 O O . THR A 1 212 ? -24.164 -8.286 71.247 1.00 52.97 212 THR A O 1
ATOM 1655 N N . ASP A 1 213 ? -22.380 -7.019 70.776 1.00 47.81 213 ASP A N 1
ATOM 1656 C CA . ASP A 1 213 ? -21.488 -7.570 71.813 1.00 47.81 213 ASP A CA 1
ATOM 1657 C C . ASP A 1 213 ? -21.586 -6.856 73.184 1.00 47.81 213 ASP A C 1
ATOM 1659 O O . ASP A 1 213 ? -20.751 -7.041 74.061 1.00 47.81 213 ASP A O 1
ATOM 1663 N N . THR A 1 214 ? -22.593 -5.996 73.401 1.00 51.03 214 THR A N 1
ATOM 1664 C CA . THR A 1 214 ? -22.748 -5.232 74.666 1.00 51.03 214 THR A CA 1
ATOM 1665 C C . THR A 1 214 ? -24.003 -5.550 75.479 1.00 51.03 214 THR A C 1
ATOM 1667 O O . THR A 1 214 ? -24.246 -4.889 76.487 1.00 51.03 214 THR A O 1
ATOM 1670 N N . THR A 1 215 ? -24.791 -6.569 75.116 1.00 47.38 215 THR A N 1
ATOM 1671 C CA . THR A 1 215 ? -26.015 -6.918 75.870 1.00 47.38 215 THR A CA 1
ATOM 1672 C C . THR A 1 215 ? -26.082 -8.345 76.407 1.00 47.38 215 THR A C 1
ATOM 1674 O O . THR A 1 215 ? -27.174 -8.787 76.747 1.00 47.38 215 THR A O 1
ATOM 1677 N N . ASP A 1 216 ? -24.957 -9.044 76.565 1.00 43.28 216 ASP A N 1
ATOM 1678 C CA . ASP A 1 216 ? -24.934 -10.290 77.348 1.00 43.28 216 ASP A CA 1
ATOM 1679 C C . ASP A 1 216 ? -23.753 -10.317 78.328 1.00 43.28 216 ASP A C 1
ATOM 1681 O O . ASP A 1 216 ? -22.850 -11.143 78.261 1.00 43.28 216 ASP A O 1
ATOM 1685 N N . VAL A 1 217 ? -23.742 -9.351 79.251 1.00 46.19 217 VAL A N 1
ATOM 1686 C CA . VAL A 1 217 ? -23.022 -9.506 80.520 1.00 46.19 217 VAL A CA 1
ATOM 1687 C C . VAL A 1 217 ? -24.076 -9.583 81.614 1.00 46.19 217 VAL A C 1
ATOM 1689 O O . VAL A 1 217 ? -24.579 -8.569 82.102 1.00 46.19 217 VAL A O 1
ATOM 1692 N N . SER A 1 218 ? -24.442 -10.820 81.950 1.00 41.47 218 SER A N 1
ATOM 1693 C CA . SER A 1 218 ? -25.153 -11.146 83.184 1.00 41.47 218 SER A CA 1
ATOM 1694 C C . SER A 1 218 ? -24.338 -10.632 84.388 1.00 41.47 218 SER A C 1
ATOM 1696 O O . SER A 1 218 ? -23.120 -10.825 84.395 1.00 41.47 218 SER A O 1
ATOM 1698 N N . PRO A 1 219 ? -24.942 -9.993 85.412 1.00 45.69 219 PRO A N 1
ATOM 1699 C CA . PRO A 1 219 ? -24.210 -9.351 86.514 1.00 45.69 219 PRO A CA 1
ATOM 1700 C C . PRO A 1 219 ? -23.450 -10.274 87.486 1.00 45.69 219 PRO A C 1
ATOM 1702 O O . PRO A 1 219 ? -23.004 -9.784 88.523 1.00 45.69 219 PRO A O 1
ATOM 1705 N N . ASP A 1 220 ? -23.299 -11.570 87.205 1.00 41.31 220 ASP A N 1
ATOM 1706 C CA . ASP A 1 220 ? -22.876 -12.551 88.217 1.00 41.31 220 ASP A CA 1
ATOM 1707 C C . ASP A 1 220 ? -21.410 -13.016 88.135 1.00 41.31 220 ASP A C 1
ATOM 1709 O O . ASP A 1 220 ? -20.946 -13.674 89.062 1.00 41.31 220 ASP A O 1
ATOM 1713 N N . ASP A 1 221 ? -20.627 -12.602 87.134 1.00 37.94 221 ASP A N 1
ATOM 1714 C CA . ASP A 1 221 ? -19.203 -12.972 87.039 1.00 37.94 221 ASP A CA 1
ATOM 1715 C C . ASP A 1 221 ? -18.263 -11.797 87.352 1.00 37.94 221 ASP A C 1
ATOM 1717 O O . ASP A 1 221 ? -17.408 -11.397 86.563 1.00 37.94 221 ASP A O 1
ATOM 1721 N N . VAL A 1 222 ? -18.370 -11.264 88.573 1.00 43.19 222 VAL A N 1
ATOM 1722 C CA . VAL A 1 222 ? -17.236 -10.588 89.230 1.00 43.19 222 VAL A CA 1
ATOM 1723 C C . VAL A 1 222 ? -16.436 -11.655 89.978 1.00 43.19 222 VAL A C 1
ATOM 1725 O O . VAL A 1 222 ? -16.447 -11.742 91.206 1.00 43.19 222 VAL A O 1
ATOM 1728 N N . ALA A 1 223 ? -15.745 -12.506 89.221 1.00 35.19 223 ALA A N 1
ATOM 1729 C CA . ALA A 1 223 ? -14.752 -13.415 89.773 1.00 35.19 223 ALA A CA 1
ATOM 1730 C C . ALA A 1 223 ? -13.408 -12.686 89.874 1.00 35.19 223 ALA A C 1
ATOM 1732 O O . ALA A 1 223 ? -12.663 -12.509 88.913 1.00 35.19 223 ALA A O 1
ATOM 1733 N N . ILE A 1 224 ? -13.144 -12.245 91.099 1.00 43.06 224 ILE A N 1
ATOM 1734 C CA . ILE A 1 224 ? -11.856 -11.826 91.639 1.00 43.06 224 ILE A CA 1
ATOM 1735 C C . ILE A 1 224 ? -10.770 -12.826 91.209 1.00 43.06 224 ILE A C 1
ATOM 1737 O O . ILE A 1 224 ? -10.764 -13.966 91.669 1.00 43.06 224 ILE A O 1
ATOM 1741 N N . VAL A 1 225 ? -9.816 -12.387 90.385 1.00 36.56 225 VAL A N 1
ATOM 1742 C CA . VAL A 1 225 ? -8.525 -13.073 90.240 1.00 36.56 225 VAL A CA 1
ATOM 1743 C C . VAL A 1 225 ? -7.483 -12.243 90.977 1.00 36.56 225 VAL A C 1
ATOM 1745 O O . VAL A 1 225 ? -7.002 -11.217 90.502 1.00 36.56 225 VAL A O 1
ATOM 1748 N N . VAL A 1 226 ? -7.210 -12.691 92.200 1.00 38.94 226 VAL A N 1
ATOM 1749 C CA . VAL A 1 226 ? -6.058 -12.321 93.019 1.00 38.94 226 VAL A CA 1
ATOM 1750 C C . VAL A 1 226 ? -4.926 -13.300 92.715 1.00 38.94 226 VAL A C 1
ATOM 1752 O O . VAL A 1 226 ? -5.154 -14.509 92.691 1.00 38.94 226 VAL A O 1
ATOM 1755 N N . GLY A 1 227 ? -3.714 -12.759 92.587 1.00 33.44 227 GLY A N 1
ATOM 1756 C CA . GLY A 1 227 ? -2.443 -13.479 92.681 1.00 33.44 227 GLY A CA 1
ATOM 1757 C C . GLY A 1 227 ? -1.698 -13.542 91.349 1.00 33.44 227 GLY A C 1
ATOM 1758 O O . GLY A 1 227 ? -2.291 -13.767 90.303 1.00 33.44 227 GLY A O 1
ATOM 1759 N N . ASP A 1 228 ? -0.389 -13.368 91.291 1.00 32.53 228 ASP A N 1
ATOM 1760 C CA . ASP A 1 228 ? 0.599 -12.891 92.256 1.00 32.53 228 ASP A CA 1
ATOM 1761 C C . ASP A 1 228 ? 1.828 -12.511 91.404 1.00 32.53 228 ASP A C 1
ATOM 1763 O O . ASP A 1 228 ? 1.951 -12.953 90.257 1.00 32.53 228 ASP A O 1
ATOM 1767 N N . GLY A 1 229 ? 2.680 -11.622 91.901 1.00 35.72 229 GLY A N 1
ATOM 1768 C CA . GLY A 1 229 ? 3.744 -11.001 91.108 1.00 35.72 229 GLY A CA 1
ATOM 1769 C C . GLY A 1 229 ? 4.928 -11.912 90.755 1.00 35.72 229 GLY A C 1
ATOM 1770 O O . GLY A 1 229 ? 5.290 -12.783 91.530 1.00 35.72 229 GLY A O 1
ATOM 1771 N N . GLU A 1 230 ? 5.532 -11.639 89.591 1.00 33.03 230 GLU A N 1
ATOM 1772 C CA . GLU A 1 230 ? 6.971 -11.629 89.230 1.00 33.03 230 GLU A CA 1
ATOM 1773 C C . GLU A 1 230 ? 7.030 -11.608 87.685 1.00 33.03 230 GLU A C 1
ATOM 1775 O O . GLU A 1 230 ? 6.468 -12.481 87.041 1.00 33.03 230 GLU A O 1
ATOM 1780 N N . GLY A 1 231 ? 7.629 -10.682 86.939 1.00 33.41 231 GLY A N 1
ATOM 1781 C CA . GLY A 1 231 ? 8.350 -9.443 87.179 1.00 33.41 231 GLY A CA 1
ATOM 1782 C C . GLY A 1 231 ? 8.963 -8.994 85.833 1.00 33.41 231 GLY A C 1
ATOM 1783 O O . GLY A 1 231 ? 9.426 -9.844 85.083 1.00 33.41 231 GLY A O 1
ATOM 1784 N N . ILE A 1 232 ? 9.004 -7.668 85.601 1.00 33.44 232 ILE A N 1
ATOM 1785 C CA . ILE A 1 232 ? 10.019 -6.919 84.809 1.00 33.44 232 ILE A CA 1
ATOM 1786 C C . ILE A 1 232 ? 9.924 -7.102 83.266 1.00 33.44 232 ILE A C 1
ATOM 1788 O O . ILE A 1 232 ? 9.982 -8.211 82.763 1.00 33.44 232 ILE A O 1
ATOM 1792 N N . GLU A 1 233 ? 9.727 -6.093 82.403 1.00 31.34 233 GLU A N 1
ATOM 1793 C CA . GLU A 1 233 ? 10.331 -4.750 82.298 1.00 31.34 233 GLU A CA 1
ATOM 1794 C C . GLU A 1 233 ? 9.412 -3.860 81.410 1.00 31.34 233 GLU A C 1
ATOM 1796 O O . GLU A 1 233 ? 9.004 -4.270 80.326 1.00 31.34 233 GLU A O 1
ATOM 1801 N N . LEU A 1 234 ? 8.853 -2.747 81.913 1.00 30.73 234 LEU A N 1
ATOM 1802 C CA . LEU A 1 234 ? 9.252 -1.356 81.595 1.00 30.73 234 LEU A CA 1
ATOM 1803 C C . LEU A 1 234 ? 9.657 -1.162 80.116 1.00 30.73 234 LEU A C 1
ATOM 1805 O O . LEU A 1 234 ? 10.695 -1.630 79.675 1.00 30.73 234 LEU A O 1
ATOM 1809 N N . THR A 1 235 ? 8.876 -0.466 79.288 1.00 33.12 235 THR A N 1
ATOM 1810 C CA . THR A 1 235 ? 8.789 1.007 79.222 1.00 33.12 235 THR A CA 1
ATOM 1811 C C . THR A 1 235 ? 7.510 1.388 78.440 1.00 33.12 235 THR A C 1
ATOM 1813 O O . THR A 1 235 ? 7.202 0.784 77.421 1.00 33.12 235 THR A O 1
ATOM 1816 N N . SER A 1 236 ? 6.596 2.209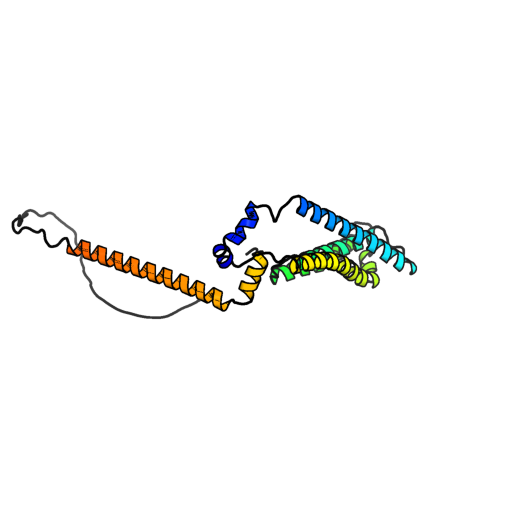 78.983 1.00 33.16 236 SER A N 1
ATOM 1817 C CA . SER A 1 236 ? 6.600 3.689 78.915 1.00 33.16 236 SER A CA 1
ATOM 1818 C C . SER A 1 236 ? 6.760 4.200 77.476 1.00 33.16 236 SER A C 1
ATOM 1820 O O . SER A 1 236 ? 7.773 3.923 76.856 1.00 33.16 236 SER A O 1
ATOM 1822 N N . ALA A 1 237 ? 5.915 5.032 76.879 1.00 34.12 237 ALA A N 1
ATOM 1823 C CA . ALA A 1 237 ? 4.740 5.792 77.284 1.00 34.12 237 ALA A CA 1
ATOM 1824 C C . ALA A 1 237 ? 4.128 6.290 75.952 1.00 34.12 237 ALA A C 1
ATOM 1826 O O . ALA A 1 237 ? 4.851 6.617 75.016 1.00 34.12 237 ALA A O 1
ATOM 1827 N N . ALA A 1 238 ? 2.822 6.144 75.750 1.00 32.56 238 ALA A N 1
ATOM 1828 C CA . ALA A 1 238 ? 1.861 7.248 75.809 1.00 32.56 238 ALA A CA 1
ATOM 1829 C C . ALA A 1 238 ? 2.247 8.514 75.014 1.00 32.56 238 ALA A C 1
ATOM 1831 O O . ALA A 1 238 ? 3.018 9.341 75.485 1.00 32.56 238 ALA A O 1
ATOM 1832 N N . ALA A 1 239 ? 1.605 8.686 73.857 1.00 37.94 239 ALA A N 1
ATOM 1833 C CA . ALA A 1 239 ? 0.979 9.923 73.367 1.00 37.94 239 ALA A CA 1
ATOM 1834 C C . ALA A 1 239 ? 0.383 9.572 71.987 1.00 37.94 239 ALA A C 1
ATOM 1836 O O . ALA A 1 239 ? 1.088 9.072 71.124 1.00 37.94 239 ALA A O 1
ATOM 1837 N N . GLY A 1 240 ? -0.915 9.665 71.713 1.00 32.12 240 GLY A N 1
ATOM 1838 C CA . GLY A 1 240 ? -1.832 10.709 72.132 1.00 32.12 240 GLY A CA 1
ATOM 1839 C C . GLY A 1 240 ? -1.845 11.802 71.067 1.00 32.12 240 GLY A C 1
ATOM 1840 O O . GLY A 1 240 ? -0.889 12.558 70.960 1.00 32.12 240 GLY A O 1
ATOM 1841 N N . GLY A 1 241 ? -2.958 11.908 70.340 1.00 31.62 241 GLY A N 1
ATOM 1842 C CA . GLY A 1 241 ? -3.391 13.189 69.786 1.00 31.62 241 GLY A CA 1
ATOM 1843 C C . GLY A 1 241 ? -3.249 13.386 68.277 1.00 31.62 241 GLY A C 1
ATOM 1844 O O . GLY A 1 241 ? -2.184 13.691 67.769 1.00 31.62 241 GLY A O 1
ATOM 1845 N N . ALA A 1 242 ? -4.417 13.354 67.634 1.00 34.16 242 ALA A N 1
ATOM 1846 C CA . ALA A 1 242 ? -4.966 14.474 66.871 1.00 34.16 242 ALA A CA 1
ATOM 1847 C C . ALA A 1 242 ? -4.255 14.964 65.592 1.00 34.16 242 ALA A C 1
ATOM 1849 O O . ALA A 1 242 ? -3.199 15.579 65.623 1.00 34.16 242 ALA A O 1
ATOM 1850 N N . GLY A 1 243 ? -5.037 14.944 64.508 1.00 33.38 243 GLY A N 1
ATOM 1851 C CA . GLY A 1 243 ? -5.373 16.202 63.839 1.00 33.38 243 GLY A CA 1
ATOM 1852 C C . GLY A 1 243 ? -4.735 16.465 62.477 1.00 33.38 243 GLY A C 1
ATOM 1853 O O . GLY A 1 243 ? -3.568 16.803 62.377 1.00 33.38 243 GLY A O 1
ATOM 1854 N N . GLY A 1 244 ? -5.599 16.497 61.459 1.00 32.50 244 GLY A N 1
ATOM 1855 C CA . GLY A 1 244 ? -5.656 17.650 60.559 1.00 32.50 244 GLY A CA 1
ATOM 1856 C C . GLY A 1 244 ? -4.782 17.633 59.304 1.00 32.50 244 GLY A C 1
ATOM 1857 O O . GLY A 1 244 ? -3.613 17.974 59.342 1.00 32.50 244 GLY A O 1
ATOM 1858 N N . GLY A 1 245 ? -5.448 17.422 58.166 1.00 32.88 245 GLY A N 1
ATOM 1859 C CA . GLY A 1 245 ? -5.549 18.468 57.145 1.00 32.88 245 GLY A CA 1
ATOM 1860 C C . GLY A 1 245 ? -4.338 18.768 56.255 1.00 32.88 245 GLY A C 1
ATOM 1861 O O . GLY A 1 245 ? -3.410 19.449 56.659 1.00 32.88 245 GLY A O 1
ATOM 1862 N N . GLY A 1 246 ? -4.520 18.480 54.963 1.00 33.03 246 GLY A N 1
ATOM 1863 C CA . GLY A 1 246 ? -4.319 19.497 53.927 1.00 33.03 246 GLY A CA 1
ATOM 1864 C C . GLY A 1 246 ? -3.001 19.482 53.149 1.00 33.03 246 GLY A C 1
ATOM 1865 O O . GLY A 1 246 ? -1.969 19.901 53.646 1.00 33.03 246 GLY A O 1
ATOM 1866 N N . GLY A 1 247 ? -3.125 19.184 51.851 1.00 32.50 247 GLY A N 1
ATOM 1867 C CA . GLY A 1 247 ? -2.605 20.066 50.802 1.00 32.50 247 GLY A CA 1
ATOM 1868 C C . GLY A 1 247 ? -1.180 19.841 50.286 1.00 32.50 247 GLY A C 1
ATOM 1869 O O . GLY A 1 247 ? -0.214 20.204 50.935 1.00 32.50 247 GLY A O 1
ATOM 1870 N N . GLY A 1 248 ? -1.101 19.450 49.008 1.00 33.94 248 GLY A N 1
ATOM 1871 C CA . GLY A 1 248 ? -0.359 20.223 48.001 1.00 33.94 248 GLY A CA 1
ATOM 1872 C C . GLY A 1 248 ? 1.128 19.914 47.767 1.00 33.94 248 GLY A C 1
ATOM 1873 O O . GLY A 1 248 ? 1.961 20.086 48.645 1.00 33.94 248 GLY A O 1
ATOM 1874 N N . GLY A 1 249 ? 1.449 19.623 46.498 1.00 35.28 249 GLY A N 1
ATOM 1875 C CA . GLY A 1 249 ? 2.806 19.586 45.923 1.00 35.28 249 GLY A CA 1
ATOM 1876 C C . GLY A 1 249 ? 3.415 18.177 45.913 1.00 35.28 249 GLY A C 1
ATOM 1877 O O . GLY A 1 249 ? 3.243 17.436 46.863 1.00 35.28 249 GLY A O 1
ATOM 1878 N N . ALA A 1 250 ? 4.140 17.701 44.905 1.00 38.03 250 ALA A N 1
ATOM 1879 C CA . ALA A 1 250 ? 4.712 18.316 43.718 1.00 38.03 250 ALA A CA 1
ATOM 1880 C C . ALA A 1 250 ? 5.237 17.203 42.776 1.00 38.03 250 ALA A C 1
ATOM 1882 O O . ALA A 1 250 ? 5.414 16.068 43.206 1.00 38.03 250 ALA A O 1
ATOM 1883 N N . ALA A 1 251 ? 5.568 17.613 41.548 1.00 41.50 251 ALA A N 1
ATOM 1884 C CA . ALA A 1 251 ? 6.657 17.106 40.701 1.00 41.50 251 ALA A CA 1
ATOM 1885 C C . ALA A 1 251 ? 6.582 15.670 40.136 1.00 41.50 251 ALA A C 1
ATOM 1887 O O . ALA A 1 251 ? 6.817 14.689 40.835 1.00 41.50 251 ALA A O 1
ATOM 1888 N N . ALA A 1 252 ? 6.420 15.567 38.815 1.00 40.09 252 ALA A N 1
ATOM 1889 C CA . ALA A 1 252 ? 7.539 15.451 37.867 1.00 40.09 252 ALA A CA 1
ATOM 1890 C C . ALA A 1 252 ? 7.053 15.758 36.442 1.00 40.09 252 ALA A C 1
ATOM 1892 O O . ALA A 1 252 ? 5.900 15.383 36.128 1.00 40.09 252 ALA A O 1
#

InterPro domains:
  IPR023298 P-type ATPase, transmembrane domain superfamily [SSF81665] (9-162)
  IPR032630 P-type ATPase, C-terminal [PF16212] (8-163)

Radius of gyration: 37.41 Å; chains: 1; bounding box: 58×40×123 Å

Foldseek 3Di:
DPDLDLDPPVLCVVCVVVVVCPVVCVPPDPVVVVVVVVLVVVLLVLLLVLLVVLVVVVCVVPDDQDPVLSVLLSVLLSLLLVLVLVVLVRPDDDVVSVCVSVCSNVVSVVVVVVVLVVCPVVDRCSVVVLVVDPSSVVSRVVSNCVSSVVVSVVVVVCCVVDPDPSNVSVVCCVPCVPVVVVVVVVVVVVVVVVVVVVVVVVVVVVVVVVVVVPPPDDPPPPDDDDDDDDDDDDDDDDDDDDDDDDDDDDDD

Sequence (252 aa):
ALSARACAPDTALRFPKLYADGPAGRRLNSEIFWGWVVAAACEAVLILFATIAAFEASDAVGASLSTFQLGTVVFFAVTLVTSFRLLFETHQHTPLFQVVMAGSVIALLPFFAFFDAINADGMAGGVIRLWEDGTFWFLLPLVTAVPSLRTVAWKSWKRYFRTELRHVVQEAELCVPAKFNAIDDWCQRRSVDEAKADKRRAAEDAARESGTDTTDVSPDDVAIVVGDGEGIELTSAAAGGAGGGGGGGAAA